Protein AF-A0A2I0JUT5-F1 (afdb_monomer)

Foldseek 3Di:
DDDDDDDDDDDDDDDDPPPPDDPVRVVVVVDVVVDPPVPPPQQAAAEQDDVVVCVVPVVVRDDQEADAADPCPPPPNHVVVLVVLVVLLCVLQVNDDDPPDDDDDPPDPPPNPRDDPVNQLVVLLVCVVVVCSHYPDHPPVADSSRRSVRNSSNVSSVVSVVVVVVVVVVVVVVVVCCVPCVDPDD

InterPro domains:
  IPR004158 Protein of unknown function DUF247, plant [PF03140] (46-173)
  IPR004158 Protein of unknown function DUF247, plant [PTHR31170] (40-170)

Solvent-accessible surface area (backbone atoms only — not comparable to full-atom values): 11933 Å² total; per-residue (Å²): 140,84,88,85,90,83,88,86,89,86,89,82,89,77,85,74,84,76,85,70,76,52,70,70,58,53,54,50,49,54,48,62,75,71,44,82,60,83,66,77,84,59,74,51,79,42,69,78,80,56,65,79,60,35,74,76,44,52,83,77,74,55,72,84,60,58,64,77,58,78,92,51,68,84,45,75,86,31,48,71,38,54,58,50,27,49,53,33,33,40,51,70,51,65,52,83,71,86,81,81,81,78,84,85,78,96,64,80,78,69,81,73,75,77,56,52,69,67,57,50,52,54,54,38,59,76,39,41,68,65,57,50,47,25,35,73,59,88,63,83,90,53,52,68,70,59,48,40,51,49,50,52,34,44,52,35,26,53,53,44,50,54,53,51,52,53,53,50,53,53,52,53,52,51,51,49,50,55,72,76,53,69,77,94,75,131

Secondary structure (DSSP, 8-state):
----------S-----------HHHHHHHHHHHH---SSTT----B-PPPHHHHTT-GGGTS-SS---SGGGTT-GGGHHHHHHHHHHHHHHTTPPPP--S---------------HHHHHHHHHHHHHHHHTTBSS--TTS-HHHHHHHHHHHHHHHHHHHHHHHHHHHHHHHHHHHHH------

Nearest PDB structures (foldseek):
  6kl9-assembly1_A  TM=2.253E-01  e=1.296E+00  Lachnospiraceae bacterium
  6nm9-assembly1_B  TM=1.984E-01  e=7.512E+00  Lachnospiraceae bacterium ND2006

Structure (mmCIF, N/CA/C/O backbone):
data_AF-A0A2I0JUT5-F1
#
_entry.id   AF-A0A2I0JUT5-F1
#
loop_
_atom_site.group_PDB
_atom_site.id
_atom_site.type_symbol
_atom_site.label_atom_id
_atom_site.label_alt_id
_atom_site.label_comp_id
_atom_site.label_asym_id
_atom_site.label_entity_id
_atom_site.label_seq_id
_atom_site.pdbx_PDB_ins_code
_atom_site.Cartn_x
_atom_site.Cartn_y
_atom_site.Cartn_z
_atom_site.occupancy
_atom_site.B_iso_or_equiv
_atom_site.auth_seq_id
_atom_site.auth_comp_id
_atom_site.auth_asym_id
_atom_site.auth_atom_id
_atom_site.pdbx_PDB_model_num
ATOM 1 N N . MET A 1 1 ? -85.222 7.705 48.082 1.00 34.59 1 MET A N 1
ATOM 2 C CA . MET A 1 1 ? -83.971 7.057 48.537 1.00 34.59 1 MET A CA 1
ATOM 3 C C . MET A 1 1 ? -83.021 6.957 47.345 1.00 34.59 1 MET A C 1
ATOM 5 O O . MET A 1 1 ? -83.452 6.501 46.300 1.00 34.59 1 MET A O 1
ATOM 9 N N . ASN A 1 2 ? -81.784 7.438 47.486 1.00 40.78 2 ASN A N 1
ATOM 10 C CA . ASN A 1 2 ? -80.636 7.252 46.572 1.00 40.78 2 ASN A CA 1
ATOM 11 C C . ASN A 1 2 ? -79.682 6.244 47.265 1.00 40.78 2 ASN A C 1
ATOM 13 O O . ASN A 1 2 ? -79.719 6.248 48.503 1.00 40.78 2 ASN A O 1
ATOM 17 N N . PRO A 1 3 ? -78.843 5.412 46.594 1.00 50.25 3 PRO A N 1
ATOM 18 C CA . PRO A 1 3 ? -77.515 5.888 46.145 1.00 50.25 3 PRO A CA 1
ATOM 19 C C . PRO A 1 3 ? -76.839 5.198 44.911 1.00 50.25 3 PRO A C 1
ATOM 21 O O . PRO A 1 3 ? -76.833 3.981 44.792 1.00 50.25 3 PRO A O 1
ATOM 24 N N . ARG A 1 4 ? -76.080 6.018 44.151 1.00 37.31 4 ARG A N 1
ATOM 25 C CA . ARG A 1 4 ? -74.666 5.852 43.670 1.00 37.31 4 ARG A CA 1
ATOM 26 C C . ARG A 1 4 ? -74.280 4.961 42.450 1.00 37.31 4 ARG A C 1
ATOM 28 O O . ARG A 1 4 ? -74.111 3.758 42.565 1.00 37.31 4 ARG A O 1
ATOM 35 N N . ASN A 1 5 ? -73.946 5.646 41.341 1.00 37.53 5 ASN A N 1
ATOM 36 C CA . ASN A 1 5 ? -72.659 5.706 40.589 1.00 37.53 5 ASN A CA 1
ATOM 37 C C . ASN A 1 5 ? -71.613 4.556 40.672 1.00 37.53 5 ASN A C 1
ATOM 39 O O . ASN A 1 5 ? -71.055 4.356 41.746 1.00 37.53 5 ASN A O 1
ATOM 43 N N . LEU A 1 6 ? -71.160 4.017 39.515 1.00 36.94 6 LEU A N 1
ATOM 44 C CA . LEU A 1 6 ? -69.804 4.212 38.917 1.00 36.94 6 LEU A CA 1
ATOM 45 C C . LEU A 1 6 ? -69.519 3.303 37.683 1.00 36.94 6 LEU A C 1
ATOM 47 O O . LEU A 1 6 ? -69.625 2.087 37.745 1.00 36.94 6 LEU A O 1
ATOM 51 N N . ARG A 1 7 ? -69.119 3.973 36.589 1.00 37.50 7 ARG A N 1
ATOM 52 C CA . ARG A 1 7 ? -68.354 3.602 35.368 1.00 37.50 7 ARG A CA 1
ATOM 53 C C . ARG A 1 7 ? -67.817 2.166 35.199 1.00 37.50 7 ARG A C 1
ATOM 55 O O . ARG A 1 7 ? -67.066 1.703 36.046 1.00 37.50 7 ARG A O 1
ATOM 62 N N . THR A 1 8 ? -67.915 1.621 33.977 1.00 36.09 8 THR A N 1
ATOM 63 C CA . THR A 1 8 ? -66.756 1.055 33.241 1.00 36.09 8 THR A CA 1
ATOM 64 C C . THR A 1 8 ? -66.985 1.145 31.722 1.00 36.09 8 THR A C 1
ATOM 66 O O . THR A 1 8 ? -68.069 0.860 31.227 1.00 36.09 8 THR A O 1
ATOM 69 N N . VAL A 1 9 ? -65.953 1.614 31.023 1.00 43.16 9 VAL A N 1
ATOM 70 C CA . VAL A 1 9 ? -65.804 1.801 29.570 1.00 43.16 9 VAL A CA 1
ATOM 71 C C . VAL A 1 9 ? -65.328 0.480 28.945 1.00 43.16 9 VAL A C 1
ATOM 73 O O . VAL A 1 9 ? -64.499 -0.161 29.584 1.00 43.16 9 VAL A O 1
ATOM 76 N N . ASN A 1 10 ? -65.794 0.088 27.744 1.00 31.17 10 ASN A N 1
ATOM 77 C CA . ASN A 1 10 ? -64.967 -0.446 26.630 1.00 31.17 10 ASN A CA 1
ATOM 78 C C . ASN A 1 10 ? -65.759 -1.166 25.521 1.00 31.17 10 ASN A C 1
ATOM 80 O O . ASN A 1 10 ? -66.830 -1.711 25.767 1.00 31.17 10 ASN A O 1
ATOM 84 N N . SER A 1 11 ? -65.105 -1.226 24.349 1.00 41.41 11 SER A N 1
ATOM 85 C CA . SER A 1 11 ? -65.472 -1.762 23.019 1.00 41.41 11 SER A CA 1
ATOM 86 C C . SER A 1 11 ? -66.298 -0.772 22.182 1.00 41.41 11 SER A C 1
ATOM 88 O O . SER A 1 11 ? -67.429 -0.470 22.523 1.00 41.41 11 SER A O 1
ATOM 90 N N . ASP A 1 12 ? -65.795 -0.109 21.139 1.00 42.22 12 ASP A N 1
ATOM 91 C CA . ASP A 1 12 ? -64.683 -0.424 20.244 1.00 42.22 12 ASP A CA 1
ATOM 92 C C . ASP A 1 12 ? -64.077 0.862 19.663 1.00 42.22 12 ASP A C 1
ATOM 94 O O . ASP A 1 12 ? -64.728 1.586 18.911 1.00 42.22 12 ASP A O 1
ATOM 98 N N . MET A 1 13 ? -62.807 1.129 19.974 1.00 39.12 13 MET A N 1
ATOM 99 C CA . MET A 1 13 ? -61.993 2.108 19.253 1.00 39.12 13 MET A CA 1
ATOM 100 C C . MET A 1 13 ? -61.027 1.320 18.365 1.00 39.12 13 MET A C 1
ATOM 102 O O . MET A 1 13 ? -59.925 0.958 18.766 1.00 39.12 13 MET A O 1
ATOM 106 N N . LYS A 1 14 ? -61.502 0.965 17.169 1.00 52.19 14 LYS A N 1
ATOM 107 C CA . LYS A 1 14 ? -60.631 0.674 16.025 1.00 52.19 14 LYS A CA 1
ATOM 108 C C . LYS A 1 14 ? -60.086 1.998 15.492 1.00 52.19 14 LYS A C 1
ATOM 110 O O . LYS A 1 14 ? -60.762 3.012 15.636 1.00 52.19 14 LYS A O 1
ATOM 115 N N . LEU A 1 15 ? -58.968 1.901 14.766 1.00 44.75 15 LEU A N 1
ATOM 116 C CA . LEU A 1 15 ? -58.265 2.945 14.004 1.00 44.75 15 LEU A CA 1
ATOM 117 C C . LEU A 1 15 ? -57.266 3.747 14.870 1.00 44.75 15 LEU A C 1
ATOM 119 O O . LEU A 1 15 ? -57.659 4.347 15.857 1.00 44.75 15 LEU A O 1
ATOM 123 N N . GLN A 1 16 ? -55.965 3.805 14.576 1.00 39.25 16 GLN A N 1
ATOM 124 C CA . GLN A 1 16 ? -55.231 3.549 13.331 1.00 39.25 16 GLN A CA 1
ATOM 125 C C . GLN A 1 16 ? -53.840 3.015 13.690 1.00 39.25 16 GLN A C 1
ATOM 127 O O . GLN A 1 16 ? -53.147 3.613 14.508 1.00 39.25 16 GLN A O 1
ATOM 132 N N . ASP A 1 17 ? -53.453 1.891 13.090 1.00 45.94 17 ASP A N 1
ATOM 133 C CA . ASP A 1 17 ? -52.040 1.571 12.909 1.00 45.94 17 ASP A CA 1
ATOM 134 C C . ASP A 1 17 ? -51.556 2.600 11.881 1.00 45.94 17 ASP A C 1
ATOM 136 O O . ASP A 1 17 ? -52.034 2.601 10.743 1.00 45.94 17 ASP A O 1
ATOM 140 N N . GLU A 1 18 ? -50.785 3.594 12.328 1.00 53.81 18 GLU A N 1
ATOM 141 C CA . GLU A 1 18 ? -50.186 4.578 11.431 1.00 53.81 18 GLU A CA 1
ATOM 142 C C . GLU A 1 18 ? -49.381 3.810 10.388 1.00 53.81 18 GLU A C 1
ATOM 144 O O . GLU A 1 18 ? -48.448 3.082 10.731 1.00 53.81 18 GLU A O 1
ATOM 149 N N . ASP A 1 19 ? -49.782 3.973 9.130 1.00 65.44 19 ASP A N 1
ATOM 150 C CA . ASP A 1 19 ? -49.173 3.399 7.937 1.00 65.44 19 ASP A CA 1
ATOM 151 C C . ASP A 1 19 ? -47.755 3.970 7.792 1.00 65.44 19 ASP A C 1
ATOM 153 O O . ASP A 1 19 ? -47.498 4.939 7.074 1.00 65.44 19 ASP A O 1
ATOM 157 N N . LYS A 1 20 ? -46.833 3.454 8.609 1.00 74.50 20 LYS A N 1
ATOM 158 C CA . LYS A 1 20 ? -45.438 3.864 8.594 1.00 74.50 20 LYS A CA 1
ATOM 159 C C . LYS A 1 20 ? -44.832 3.315 7.326 1.00 74.50 20 LYS A C 1
ATOM 161 O O . LYS A 1 20 ? -44.628 2.109 7.187 1.00 74.50 20 LYS A O 1
ATOM 166 N N . THR A 1 21 ? -44.535 4.239 6.422 1.00 79.44 21 THR A N 1
ATOM 167 C CA . THR A 1 21 ? -43.772 3.978 5.214 1.00 79.44 21 THR A CA 1
ATOM 168 C C . THR A 1 21 ? -42.561 3.114 5.569 1.00 79.44 21 THR A C 1
ATOM 170 O O . THR A 1 21 ? -41.785 3.503 6.444 1.00 79.44 21 THR A O 1
AT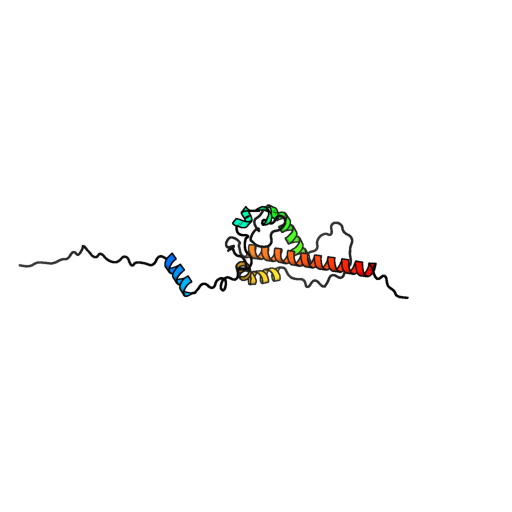OM 173 N N . PRO A 1 22 ? -42.402 1.939 4.940 1.00 83.06 22 PRO A N 1
ATOM 174 C CA . PRO A 1 22 ? -41.303 1.042 5.252 1.00 83.06 22 PRO A CA 1
ATOM 175 C C . PRO A 1 22 ? -39.954 1.725 5.037 1.00 83.06 22 PRO A C 1
ATOM 177 O O . PRO A 1 22 ? -39.798 2.489 4.084 1.00 83.06 22 PRO A O 1
ATOM 180 N N . ASP A 1 23 ? -38.964 1.379 5.857 1.00 77.62 23 ASP A N 1
ATOM 181 C CA . ASP A 1 23 ? -37.633 1.997 5.813 1.00 77.62 23 ASP A CA 1
ATOM 182 C C . ASP A 1 23 ? -37.010 1.964 4.408 1.00 77.62 23 ASP A C 1
ATOM 184 O O . ASP A 1 23 ? -36.415 2.943 3.972 1.00 77.62 23 ASP A O 1
ATOM 188 N N . TRP A 1 24 ? -37.231 0.888 3.642 1.00 82.56 24 TRP A N 1
ATOM 189 C CA . TRP A 1 24 ? -36.736 0.775 2.263 1.00 82.56 24 TRP A CA 1
ATOM 190 C C . TRP A 1 24 ? -37.356 1.807 1.307 1.00 82.56 24 TRP A C 1
ATOM 192 O O . TRP A 1 24 ? -36.702 2.253 0.369 1.00 82.56 24 TRP A O 1
ATOM 202 N N . ALA A 1 25 ? -38.614 2.191 1.529 1.00 86.25 25 ALA A N 1
ATOM 203 C CA . ALA A 1 25 ? -39.308 3.179 0.712 1.00 86.25 25 ALA A CA 1
ATOM 204 C C . ALA A 1 25 ? -38.902 4.609 1.098 1.00 86.25 25 ALA A C 1
ATOM 206 O O . ALA A 1 25 ? -38.826 5.473 0.227 1.00 86.25 25 ALA A O 1
ATOM 207 N N . ILE A 1 26 ? -38.575 4.845 2.374 1.00 81.56 26 ILE A N 1
ATOM 208 C CA . ILE A 1 26 ? -37.950 6.096 2.826 1.00 81.56 26 ILE A CA 1
ATOM 209 C C . ILE A 1 26 ? -36.582 6.254 2.150 1.00 81.56 26 ILE A C 1
ATOM 211 O O . ILE A 1 26 ? -36.313 7.296 1.560 1.00 81.56 26 ILE A O 1
ATOM 215 N N . ASP A 1 27 ? -35.771 5.194 2.143 1.00 72.25 27 ASP A N 1
ATOM 216 C CA . ASP A 1 27 ? -34.422 5.198 1.565 1.00 72.25 27 ASP A CA 1
ATOM 217 C C . ASP A 1 27 ? -34.437 5.502 0.056 1.00 72.25 27 ASP A C 1
ATOM 219 O O . ASP A 1 27 ? -33.675 6.341 -0.432 1.00 72.25 27 ASP A O 1
ATOM 223 N N . ILE A 1 28 ? -35.362 4.881 -0.688 1.00 76.38 28 ILE A N 1
ATOM 224 C CA . ILE A 1 28 ? -35.541 5.136 -2.125 1.00 76.38 28 ILE A CA 1
ATOM 225 C C . ILE A 1 28 ? -36.039 6.560 -2.380 1.00 76.38 28 ILE A C 1
ATOM 227 O O . ILE A 1 28 ? -35.540 7.214 -3.293 1.00 76.38 28 ILE A O 1
ATOM 231 N N . ASN A 1 29 ? -36.987 7.064 -1.588 1.00 80.88 29 ASN A N 1
ATOM 232 C CA . ASN A 1 29 ? -37.476 8.434 -1.751 1.00 80.88 29 ASN A CA 1
ATOM 233 C C . ASN A 1 29 ? -36.370 9.463 -1.494 1.00 80.88 29 ASN A C 1
ATOM 235 O O . ASN A 1 29 ? -36.234 10.398 -2.280 1.00 80.88 29 ASN A O 1
ATOM 239 N N . CYS A 1 30 ? -35.521 9.247 -0.485 1.00 68.50 30 CYS A N 1
ATOM 240 C CA . CYS A 1 30 ? -34.332 10.072 -0.269 1.00 68.50 30 CYS A CA 1
ATOM 241 C C . CYS A 1 30 ? -33.401 10.061 -1.497 1.00 68.50 30 CYS A C 1
ATOM 243 O O . CYS A 1 30 ? -32.954 11.116 -1.938 1.00 68.50 30 CYS A O 1
ATOM 245 N N . HIS A 1 31 ? -33.180 8.899 -2.123 1.00 66.44 31 HIS A N 1
ATOM 246 C CA . HIS A 1 31 ? -32.352 8.797 -3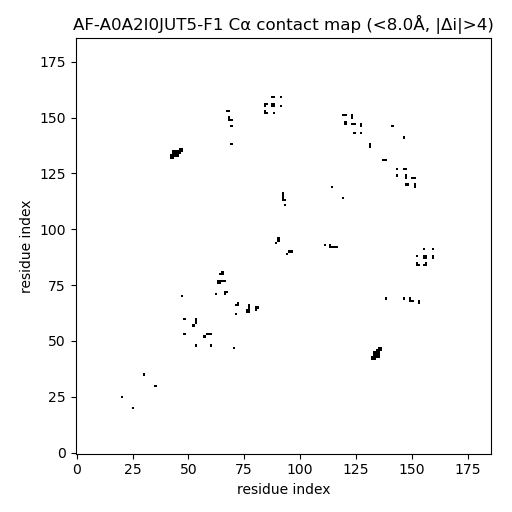.335 1.00 66.44 31 HIS A CA 1
ATOM 247 C C . HIS A 1 31 ? -32.987 9.470 -4.568 1.00 66.44 31 HIS A C 1
ATOM 249 O O . HIS A 1 31 ? -32.271 9.943 -5.453 1.00 66.44 31 HIS A O 1
ATOM 255 N N . LEU A 1 32 ? -34.321 9.512 -4.650 1.00 68.00 32 LEU A N 1
ATOM 256 C CA . LEU A 1 32 ? -35.052 10.178 -5.732 1.00 68.00 32 LEU A CA 1
ATOM 257 C C . LEU A 1 32 ? -35.019 11.708 -5.597 1.00 68.00 32 LEU A C 1
ATOM 259 O O . LEU A 1 32 ? -34.916 12.391 -6.616 1.00 68.00 32 LEU A O 1
ATOM 263 N N . GLU A 1 33 ? -35.073 12.239 -4.371 1.00 67.44 33 GLU A N 1
ATOM 264 C CA . GLU A 1 33 ? -34.977 13.683 -4.100 1.00 67.44 33 GLU A CA 1
ATOM 265 C C . GLU A 1 33 ? -33.553 14.226 -4.289 1.00 67.44 33 GLU A C 1
ATOM 267 O O . GLU A 1 33 ? -33.376 15.328 -4.810 1.00 67.44 33 GLU A O 1
ATOM 272 N N . GLU A 1 34 ? -32.532 13.443 -3.932 1.00 60.72 34 GLU A N 1
ATOM 273 C CA . GLU A 1 34 ? -31.120 13.809 -4.121 1.00 60.72 34 GLU A CA 1
ATOM 274 C C . GLU A 1 34 ? -30.660 13.691 -5.588 1.00 60.72 34 GLU A C 1
ATOM 276 O O . GLU A 1 34 ? -29.647 14.276 -5.983 1.00 60.72 34 GLU A O 1
ATOM 281 N N . GLY A 1 35 ? -31.440 12.987 -6.416 1.00 46.50 35 GLY A N 1
ATOM 282 C CA . GLY A 1 35 ? -31.138 12.702 -7.811 1.00 46.50 35 GLY A CA 1
ATOM 283 C C . GLY A 1 35 ? -30.013 11.675 -7.969 1.00 46.50 35 GLY A C 1
AT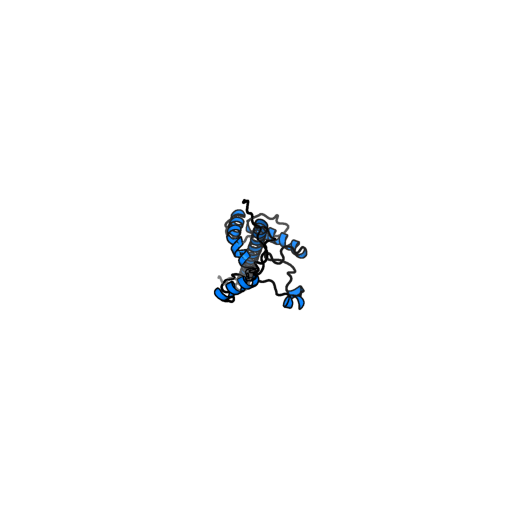OM 284 O O . GLY A 1 35 ? -29.053 11.615 -7.201 1.00 46.50 35 GLY A O 1
ATOM 285 N N . HIS A 1 36 ? -30.083 10.865 -9.030 1.00 48.34 36 HIS A N 1
ATOM 286 C CA . HIS A 1 36 ? -28.946 10.038 -9.422 1.00 48.34 36 HIS A CA 1
ATOM 287 C C . HIS A 1 36 ? -27.814 10.940 -9.917 1.00 48.34 36 HIS A C 1
ATOM 289 O O . HIS A 1 36 ? -27.686 11.217 -11.110 1.00 48.34 36 HIS A O 1
ATOM 295 N N . THR A 1 37 ? -26.918 11.328 -9.014 1.00 45.28 37 THR A N 1
ATOM 296 C CA . THR A 1 37 ? -25.531 11.486 -9.424 1.00 45.28 37 THR A CA 1
ATOM 297 C C . THR A 1 37 ? -25.032 10.088 -9.762 1.00 45.28 37 THR A C 1
ATOM 299 O O . THR A 1 37 ? -24.598 9.327 -8.902 1.00 45.28 37 THR A O 1
ATOM 302 N N . PHE A 1 38 ? -25.181 9.685 -11.021 1.00 46.50 38 PHE A N 1
ATOM 303 C CA . PHE A 1 38 ? -24.431 8.547 -11.531 1.00 46.50 38 PHE A CA 1
ATOM 304 C C . PHE A 1 38 ? -22.952 8.931 -11.325 1.00 46.50 38 PHE A C 1
ATOM 306 O O . PHE A 1 38 ? -22.444 9.850 -11.961 1.00 46.50 38 PHE A O 1
ATOM 313 N N . ASP A 1 39 ? -22.339 8.360 -10.290 1.00 50.03 39 ASP A N 1
ATOM 314 C CA . ASP A 1 39 ? -20.946 8.518 -9.857 1.00 50.03 39 ASP A CA 1
ATOM 315 C C . ASP A 1 39 ? -20.447 9.866 -9.281 1.00 50.03 39 ASP A C 1
ATOM 317 O O . ASP A 1 39 ? -19.303 9.922 -8.833 1.00 50.03 39 ASP A O 1
ATOM 321 N N . ALA A 1 40 ? -21.239 10.942 -9.164 1.00 47.84 40 ALA A N 1
ATOM 322 C CA . ALA A 1 40 ? -20.676 12.236 -8.709 1.00 47.84 40 ALA A CA 1
ATOM 323 C C . ALA A 1 40 ? -20.439 12.375 -7.183 1.00 47.84 40 ALA A C 1
ATOM 325 O O . ALA A 1 40 ? -19.824 13.351 -6.754 1.00 47.84 40 ALA A O 1
ATOM 326 N N . GLY A 1 41 ? -20.883 11.415 -6.358 1.00 50.47 41 GLY A N 1
ATOM 327 C CA . GLY A 1 41 ? -20.703 11.437 -4.893 1.00 50.47 41 GLY A CA 1
ATOM 328 C C . GLY A 1 41 ? -19.785 10.350 -4.315 1.00 50.47 41 GLY A C 1
ATOM 329 O O . GLY A 1 41 ? -19.471 10.368 -3.126 1.00 50.47 41 GLY A 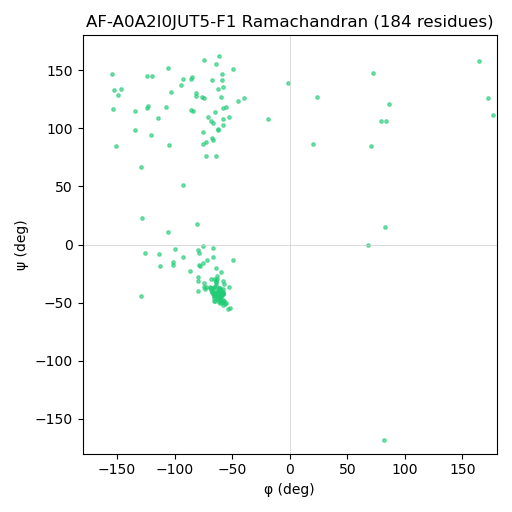O 1
ATOM 330 N N . LYS A 1 42 ? -19.349 9.384 -5.130 1.00 56.91 42 LYS A N 1
ATOM 331 C CA . LYS A 1 42 ? -18.578 8.212 -4.693 1.00 56.91 42 LYS A CA 1
ATOM 332 C C . LYS A 1 42 ? -17.164 8.279 -5.300 1.00 56.91 42 LYS A C 1
ATOM 334 O O . LYS A 1 42 ? -16.978 8.025 -6.477 1.00 56.91 42 LYS A O 1
ATOM 339 N N . SER A 1 43 ? -16.143 8.543 -4.475 1.00 67.31 43 SER A N 1
ATOM 340 C CA . SER A 1 43 ? -14.731 8.781 -4.867 1.00 67.31 43 SER A CA 1
ATOM 341 C C . SER A 1 43 ? -13.866 7.539 -5.164 1.00 67.31 43 SER A C 1
ATOM 343 O O . SER A 1 43 ? -12.636 7.601 -5.095 1.00 67.31 43 SER A O 1
ATOM 345 N N . TRP A 1 44 ? -14.482 6.391 -5.407 1.00 81.62 44 TRP A N 1
ATOM 346 C CA . TRP A 1 44 ? -13.818 5.092 -5.447 1.00 81.62 44 TRP A CA 1
ATOM 347 C C . TRP A 1 44 ? -13.176 4.976 -6.839 1.00 81.62 44 TRP A C 1
ATOM 349 O O . TRP A 1 44 ? -13.819 5.279 -7.835 1.00 81.62 44 TRP A O 1
ATOM 359 N N . THR A 1 45 ? -11.898 4.618 -6.928 1.00 89.31 45 THR A N 1
ATOM 360 C CA . THR A 1 45 ? -11.130 4.544 -8.190 1.00 89.31 45 THR A CA 1
ATOM 361 C C . THR A 1 45 ? -10.460 3.187 -8.406 1.00 89.31 45 THR A C 1
ATOM 363 O O . THR A 1 45 ? -9.922 2.927 -9.480 1.00 89.31 45 THR A O 1
ATOM 366 N N . ILE A 1 46 ? -10.504 2.304 -7.407 1.00 92.06 46 ILE A N 1
ATOM 367 C CA . ILE A 1 46 ? -9.887 0.980 -7.421 1.00 92.06 46 ILE A CA 1
ATOM 368 C C . ILE A 1 46 ? -10.981 -0.048 -7.146 1.00 92.06 46 ILE A C 1
ATOM 370 O O . ILE A 1 46 ? -11.604 -0.018 -6.088 1.00 92.06 46 ILE A O 1
ATOM 374 N N . TYR A 1 47 ? -11.215 -0.964 -8.082 1.00 90.88 47 TYR A N 1
ATOM 375 C CA . TYR A 1 47 ? -12.330 -1.908 -8.018 1.00 90.88 47 TYR A CA 1
ATOM 376 C C . TYR A 1 47 ? -11.845 -3.348 -7.992 1.00 90.88 47 TYR A C 1
ATOM 378 O O . TYR A 1 47 ? -10.874 -3.689 -8.672 1.00 90.88 47 TYR A O 1
ATOM 386 N N . ARG A 1 48 ? -12.561 -4.206 -7.259 1.00 89.56 48 ARG A N 1
ATOM 387 C CA . ARG A 1 48 ? -12.422 -5.649 -7.450 1.00 89.56 48 ARG A CA 1
ATOM 388 C C . ARG A 1 48 ? -12.980 -6.018 -8.819 1.00 89.56 48 ARG A C 1
ATOM 390 O O . ARG A 1 48 ? -13.992 -5.477 -9.264 1.00 89.56 48 ARG A O 1
ATOM 397 N N . VAL A 1 49 ? -12.312 -6.955 -9.482 1.00 88.81 49 VAL A N 1
ATOM 398 C CA . VAL A 1 49 ? -12.787 -7.503 -10.750 1.00 88.81 49 VAL A CA 1
ATOM 399 C C . VAL A 1 49 ? -14.163 -8.146 -10.533 1.00 88.81 49 VAL A C 1
ATOM 401 O O . VAL A 1 49 ? -14.295 -8.990 -9.646 1.00 88.81 49 VAL A O 1
ATOM 404 N N . PRO A 1 50 ? -15.192 -7.773 -11.317 1.00 88.25 50 PRO A N 1
ATOM 405 C CA . PRO A 1 50 ? -16.516 -8.366 -11.180 1.00 88.25 50 PRO A CA 1
ATOM 406 C C . PRO A 1 50 ? -16.502 -9.888 -11.389 1.00 88.25 50 PRO A C 1
ATOM 408 O O . PRO A 1 50 ? -15.825 -10.406 -12.283 1.00 88.25 50 PRO A O 1
ATOM 411 N N . ASN A 1 51 ? -17.297 -10.607 -10.592 1.00 85.31 51 ASN A N 1
ATOM 412 C CA . ASN A 1 51 ? -17.287 -12.075 -10.544 1.00 85.31 51 ASN A CA 1
ATOM 413 C C . ASN A 1 51 ? -17.572 -12.743 -11.895 1.00 85.31 51 ASN A C 1
ATOM 415 O O . ASN A 1 51 ? -17.037 -13.809 -12.175 1.00 85.31 51 ASN A O 1
ATOM 419 N N . ASN A 1 52 ? -18.381 -12.124 -12.755 1.00 86.62 52 ASN A N 1
ATOM 420 C CA . ASN A 1 52 ? -18.660 -12.644 -14.094 1.00 86.62 52 ASN A CA 1
ATOM 421 C C . ASN A 1 52 ? -17.408 -12.677 -14.989 1.00 86.62 52 ASN A C 1
ATOM 423 O O . ASN A 1 52 ? -17.307 -13.557 -15.835 1.00 86.62 52 ASN A O 1
ATOM 427 N N . PHE A 1 53 ? -16.450 -11.760 -14.811 1.00 84.50 53 PHE A N 1
ATOM 428 C CA . PHE A 1 53 ? -15.160 -11.818 -15.510 1.00 84.50 53 PHE A CA 1
ATOM 429 C C . PHE A 1 53 ? -14.207 -12.807 -14.844 1.00 84.50 53 PHE A C 1
ATOM 431 O O . PHE A 1 53 ? -13.523 -13.564 -15.535 1.00 84.50 53 PHE A O 1
ATOM 438 N N . HIS A 1 54 ? -14.202 -12.831 -13.511 1.00 84.88 54 HIS A N 1
ATOM 439 C CA . HIS A 1 54 ? -13.381 -13.752 -12.726 1.00 84.88 54 HIS A CA 1
ATOM 440 C C . HIS A 1 54 ? -13.715 -15.218 -13.044 1.00 84.88 54 HIS A C 1
ATOM 442 O O . HIS A 1 54 ? -12.822 -15.984 -13.379 1.00 84.88 54 HIS A O 1
ATOM 448 N N . GLN A 1 55 ? -14.997 -15.583 -13.123 1.00 84.50 55 GLN A N 1
ATOM 449 C CA . GLN A 1 55 ? -15.443 -16.946 -13.454 1.00 84.50 55 GLN A CA 1
ATOM 450 C C . GLN A 1 55 ? -15.037 -17.422 -14.855 1.00 84.50 55 GLN A C 1
ATOM 452 O O . GLN A 1 55 ? -14.890 -18.621 -15.081 1.00 84.50 55 GLN A O 1
ATOM 457 N N . VAL A 1 56 ? -14.850 -16.506 -15.811 1.00 87.00 56 VAL A N 1
ATOM 458 C CA . VAL A 1 56 ? -14.415 -16.868 -17.169 1.00 87.00 56 VAL A CA 1
ATOM 459 C C . VAL A 1 56 ? -12.938 -17.263 -17.171 1.00 87.00 56 VAL A C 1
ATOM 461 O O . VAL A 1 56 ? -12.550 -18.186 -17.891 1.00 87.00 56 VAL A O 1
ATOM 464 N N . ARG A 1 57 ? -12.104 -16.572 -16.380 1.00 84.06 57 ARG A N 1
ATOM 465 C CA . ARG A 1 57 ? -10.671 -16.864 -16.218 1.00 84.06 57 ARG A CA 1
ATOM 466 C C . ARG A 1 57 ? -10.171 -16.457 -14.834 1.00 84.06 57 ARG A C 1
ATOM 468 O O . ARG A 1 57 ? -9.552 -15.408 -14.683 1.00 84.06 57 ARG A O 1
ATOM 475 N N . GLU A 1 58 ? -10.354 -17.349 -13.871 1.00 77.19 58 GLU A N 1
ATOM 476 C CA . GLU A 1 58 ? -10.035 -17.118 -12.455 1.00 77.19 58 GLU A CA 1
ATOM 477 C C . GLU A 1 58 ? -8.576 -16.659 -12.271 1.00 77.19 58 GLU A C 1
ATOM 479 O O . GLU A 1 58 ? -8.277 -15.537 -11.865 1.00 77.19 58 GLU A O 1
ATOM 484 N N . SER A 1 59 ? -7.648 -17.472 -12.782 1.00 81.31 59 SER A N 1
ATOM 485 C CA . SER A 1 59 ? -6.201 -17.260 -12.648 1.00 81.31 59 SER A CA 1
ATOM 486 C C . SER A 1 59 ? -5.621 -16.036 -13.377 1.00 81.31 59 SER A C 1
ATOM 488 O O . SER A 1 59 ? -4.403 -15.834 -13.328 1.00 81.31 59 SER A O 1
ATOM 490 N N . ALA A 1 60 ? -6.434 -15.277 -14.121 1.00 84.94 60 ALA A N 1
ATOM 491 C CA . ALA A 1 60 ? -5.991 -14.063 -14.807 1.00 84.94 60 ALA A CA 1
ATOM 492 C C . ALA A 1 60 ? -6.057 -12.823 -13.908 1.00 84.94 60 ALA A C 1
ATOM 494 O O . ALA A 1 60 ? -5.352 -11.850 -14.173 1.00 84.94 60 ALA A O 1
ATOM 495 N N . PHE A 1 61 ? -6.897 -12.860 -12.873 1.00 86.62 61 PHE A N 1
ATOM 496 C CA . PHE A 1 61 ? -7.183 -11.705 -12.025 1.00 86.62 61 PHE A CA 1
ATOM 497 C C . PHE A 1 61 ? -6.657 -11.864 -10.600 1.00 86.62 61 PHE A C 1
ATOM 499 O O . PHE A 1 61 ? -6.468 -10.857 -9.921 1.00 86.62 61 PHE A O 1
ATOM 506 N N . ASP A 1 62 ? -6.359 -13.093 -10.179 1.00 87.25 62 ASP A N 1
ATOM 507 C CA . ASP A 1 62 ? -5.726 -13.336 -8.890 1.00 87.25 62 ASP A CA 1
ATOM 508 C C . ASP A 1 62 ? -4.207 -13.106 -8.975 1.00 87.25 62 ASP A C 1
ATOM 510 O O . ASP A 1 62 ? -3.532 -13.651 -9.865 1.00 87.25 62 ASP A O 1
ATOM 514 N N . PRO A 1 63 ? -3.635 -12.289 -8.073 1.00 89.75 63 PRO A N 1
ATOM 515 C CA . PRO A 1 63 ? -2.199 -12.078 -8.022 1.00 89.75 63 PRO A CA 1
ATOM 516 C C . PRO A 1 63 ? -1.478 -13.392 -7.713 1.00 89.75 63 PRO A C 1
ATOM 518 O O . PRO A 1 63 ? -1.830 -14.116 -6.795 1.00 89.75 63 PRO A O 1
ATOM 521 N N . LYS A 1 64 ? -0.414 -13.687 -8.468 1.00 89.19 64 LYS A N 1
ATOM 522 C CA . LYS A 1 64 ? 0.383 -14.922 -8.292 1.00 89.19 64 LYS A CA 1
ATOM 523 C C . LYS A 1 64 ? 1.687 -14.719 -7.534 1.00 89.19 64 LYS A C 1
ATOM 525 O O . LYS A 1 64 ? 2.333 -15.683 -7.144 1.00 89.19 64 LYS A O 1
ATOM 530 N N . ILE A 1 65 ? 2.128 -13.469 -7.441 1.00 89.44 65 ILE A N 1
ATOM 531 C CA . ILE A 1 65 ? 3.471 -13.118 -6.972 1.00 89.44 65 ILE A CA 1
ATOM 532 C C . ILE A 1 65 ? 3.387 -12.065 -5.878 1.00 89.44 65 ILE A C 1
ATOM 534 O O . ILE A 1 65 ? 4.093 -12.162 -4.883 1.00 89.44 65 ILE A O 1
ATOM 538 N N . ILE A 1 66 ? 2.553 -11.043 -6.068 1.00 92.25 66 ILE A N 1
ATOM 539 C CA . ILE A 1 66 ? 2.497 -9.893 -5.177 1.00 92.25 66 ILE A CA 1
ATOM 540 C C . ILE A 1 66 ? 1.080 -9.340 -5.075 1.00 92.25 66 ILE A C 1
ATOM 542 O O . ILE A 1 66 ? 0.432 -9.121 -6.096 1.00 92.25 66 ILE A O 1
ATOM 546 N N . SER A 1 67 ? 0.638 -9.058 -3.849 1.00 93.88 67 SER A N 1
ATOM 547 C CA . SER A 1 67 ? -0.511 -8.187 -3.595 1.00 93.88 67 SER A CA 1
ATOM 548 C C . SER A 1 67 ? -0.034 -6.753 -3.388 1.00 93.88 67 SER A C 1
ATOM 550 O O . SER A 1 67 ? 0.992 -6.522 -2.747 1.00 93.88 67 SER A O 1
ATOM 552 N N . VAL A 1 68 ? -0.798 -5.791 -3.897 1.00 94.31 68 VAL A N 1
ATOM 553 C CA . VAL A 1 68 ? -0.654 -4.373 -3.561 1.00 94.31 68 VAL A CA 1
ATOM 554 C C . VAL A 1 68 ? -2.001 -3.892 -3.048 1.00 94.31 68 VAL A C 1
ATOM 556 O O . VAL A 1 68 ? -3.000 -3.912 -3.767 1.00 94.31 68 VAL A O 1
ATOM 559 N N . GLY A 1 69 ? -2.020 -3.467 -1.794 1.00 94.62 69 GLY A N 1
ATOM 560 C CA . GLY A 1 69 ? -3.205 -3.016 -1.099 1.00 94.62 69 GLY A CA 1
ATOM 561 C C . GLY A 1 69 ? -4.068 -4.148 -0.518 1.00 94.62 69 GLY A C 1
ATOM 562 O O . GLY A 1 69 ? -3.657 -5.309 -0.428 1.00 94.62 69 GLY A O 1
ATOM 563 N N . PRO A 1 70 ? -5.292 -3.798 -0.088 1.00 94.62 70 PRO A N 1
ATOM 564 C CA . PRO A 1 70 ? -6.129 -4.606 0.796 1.00 94.62 70 PRO A CA 1
ATOM 565 C C . PRO A 1 70 ? -6.861 -5.778 0.129 1.00 94.62 70 PRO A C 1
ATOM 567 O O . PRO A 1 70 ? -7.306 -6.676 0.839 1.00 94.62 70 PRO A O 1
ATOM 570 N N . PHE A 1 71 ? -7.026 -5.801 -1.199 1.00 92.38 71 PHE A N 1
ATOM 571 C CA . PHE A 1 71 ? -7.893 -6.799 -1.847 1.00 92.38 71 PHE A CA 1
ATOM 572 C C . PHE A 1 71 ? -7.416 -8.247 -1.683 1.00 92.38 71 PHE A C 1
ATOM 574 O O . PHE A 1 71 ? -8.262 -9.141 -1.603 1.00 92.38 71 PHE A O 1
ATOM 581 N N . HIS A 1 72 ? -6.096 -8.456 -1.609 1.00 88.25 72 HIS A N 1
ATOM 582 C CA . HIS A 1 72 ? -5.456 -9.775 -1.528 1.00 88.25 72 HIS A CA 1
ATOM 583 C C . HIS A 1 72 ? -4.466 -9.881 -0.349 1.00 88.25 72 HIS A C 1
ATOM 585 O O . HIS A 1 72 ? -3.569 -10.717 -0.344 1.00 88.25 72 HIS A O 1
ATOM 591 N N . CYS A 1 73 ? -4.620 -9.050 0.690 1.00 82.88 73 CYS A N 1
ATOM 592 C CA . CYS A 1 73 ? -3.644 -8.954 1.787 1.00 82.88 73 CYS A CA 1
ATOM 593 C C . CYS A 1 73 ? -3.601 -10.162 2.744 1.00 82.88 73 CYS A C 1
ATOM 595 O O . CYS A 1 73 ? -2.676 -10.278 3.541 1.00 82.88 73 CYS A O 1
ATOM 597 N N . LYS A 1 74 ? -4.595 -11.057 2.690 1.00 79.25 74 LYS A N 1
ATOM 598 C CA . LYS A 1 74 ? -4.698 -12.245 3.563 1.00 79.25 74 LYS A CA 1
ATOM 599 C C . LYS A 1 74 ? -4.360 -13.549 2.843 1.00 79.25 74 LYS A C 1
ATOM 601 O O . LYS A 1 74 ? -4.623 -14.626 3.372 1.00 79.25 74 LYS A O 1
ATOM 606 N N . GLU A 1 75 ? -3.818 -13.466 1.633 1.00 84.75 75 GLU A N 1
ATOM 607 C CA . GLU A 1 75 ? -3.520 -14.645 0.833 1.00 84.75 75 GLU A CA 1
ATOM 608 C C . GLU A 1 75 ? -2.161 -15.240 1.220 1.00 84.75 75 GLU A C 1
ATOM 610 O O . GLU A 1 75 ? -1.111 -14.622 1.044 1.00 84.75 75 GLU A O 1
ATOM 615 N N . SER A 1 76 ? -2.174 -16.460 1.762 1.00 81.12 76 SER A N 1
ATOM 616 C CA . SER A 1 76 ? -0.963 -17.130 2.256 1.00 81.12 76 SER A CA 1
ATOM 617 C C . SER A 1 76 ? 0.066 -17.397 1.154 1.00 81.12 76 SER A C 1
ATOM 619 O O . SER A 1 76 ? 1.267 -17.374 1.418 1.00 81.12 76 SER A O 1
ATOM 621 N N . SER A 1 77 ? -0.389 -17.588 -0.088 1.00 84.19 77 SER A N 1
ATOM 622 C CA . SER A 1 77 ? 0.454 -17.766 -1.279 1.00 84.19 77 SER A CA 1
ATOM 623 C C . SER A 1 77 ? 1.383 -16.568 -1.542 1.00 84.19 77 SER A C 1
ATOM 625 O O . SER A 1 77 ? 2.436 -16.736 -2.154 1.00 84.19 77 SER A O 1
ATOM 627 N N . LEU A 1 78 ? 1.035 -15.374 -1.048 1.00 87.81 78 LEU A N 1
ATOM 628 C CA . LEU A 1 78 ? 1.739 -14.116 -1.319 1.00 87.81 78 LEU A CA 1
ATOM 629 C C . LEU A 1 78 ? 2.690 -13.695 -0.189 1.00 87.81 78 LEU A C 1
ATOM 631 O O . LEU A 1 78 ? 3.434 -12.723 -0.339 1.00 87.81 78 LEU A O 1
ATOM 635 N N . GLN A 1 79 ? 2.724 -14.439 0.922 1.00 85.19 79 GLN A N 1
ATOM 636 C CA . GLN A 1 79 ? 3.479 -14.073 2.125 1.00 85.19 79 GLN A CA 1
ATOM 637 C C . GLN A 1 79 ? 4.981 -13.891 1.867 1.00 85.19 79 GLN A C 1
ATOM 639 O O . GLN A 1 79 ? 5.592 -12.960 2.391 1.00 85.19 79 GLN A O 1
ATOM 644 N N . ALA A 1 80 ? 5.578 -14.732 1.018 1.00 86.75 80 ALA A N 1
ATOM 645 C CA . ALA A 1 80 ? 6.995 -14.619 0.667 1.00 86.75 80 ALA A CA 1
ATOM 646 C C . ALA A 1 80 ? 7.332 -13.237 0.078 1.00 86.75 80 ALA A C 1
ATOM 648 O O . ALA A 1 80 ? 8.418 -12.693 0.296 1.00 86.75 80 ALA A O 1
ATOM 649 N N . MET A 1 81 ? 6.390 -12.639 -0.654 1.00 91.38 81 MET A N 1
ATOM 650 C CA . MET A 1 81 ? 6.587 -11.322 -1.235 1.00 91.38 81 MET A CA 1
ATOM 651 C C . MET A 1 81 ? 6.370 -10.193 -0.227 1.00 91.38 81 MET A C 1
ATOM 653 O O . MET A 1 81 ? 7.036 -9.167 -0.334 1.00 91.38 81 MET A O 1
ATOM 657 N N . GLU A 1 82 ? 5.539 -10.384 0.799 1.00 91.88 82 GLU A N 1
ATOM 658 C CA . GLU A 1 82 ? 5.438 -9.437 1.919 1.00 91.88 82 GLU A CA 1
ATOM 659 C C . GLU A 1 82 ? 6.800 -9.239 2.606 1.00 91.88 82 GLU A C 1
ATOM 661 O O . GLU A 1 82 ? 7.235 -8.109 2.837 1.00 91.88 82 GLU A O 1
ATOM 666 N N . GLU A 1 83 ? 7.557 -10.319 2.820 1.00 90.62 83 GLU A N 1
ATOM 667 C CA . GLU A 1 83 ? 8.921 -10.242 3.364 1.00 90.62 83 GLU A CA 1
ATOM 668 C C . GLU A 1 83 ? 9.890 -9.502 2.427 1.00 90.62 83 GLU A C 1
ATOM 670 O O . GLU A 1 83 ? 10.779 -8.762 2.864 1.00 90.62 83 GLU A O 1
ATOM 675 N N . HIS A 1 84 ? 9.741 -9.680 1.113 1.00 91.00 84 HIS A N 1
ATOM 676 C CA . HIS A 1 84 ? 10.507 -8.916 0.128 1.00 91.00 84 HIS A CA 1
ATOM 677 C C . HIS A 1 84 ? 10.149 -7.426 0.153 1.00 91.00 84 HIS A C 1
ATOM 679 O O . HIS A 1 84 ? 11.059 -6.594 0.123 1.00 91.00 84 HIS A O 1
ATOM 685 N N . LYS A 1 85 ? 8.868 -7.065 0.276 1.00 94.69 85 LYS A N 1
ATOM 686 C CA . LYS A 1 85 ? 8.442 -5.665 0.406 1.00 94.69 85 LYS A CA 1
ATOM 687 C C . LYS A 1 85 ? 9.048 -5.002 1.644 1.00 94.69 85 LYS A C 1
ATOM 689 O O . LYS A 1 85 ? 9.584 -3.897 1.544 1.00 94.69 85 LYS A O 1
ATOM 694 N N . MET A 1 86 ? 9.100 -5.713 2.771 1.00 92.62 86 MET A N 1
ATOM 695 C CA . MET A 1 86 ? 9.770 -5.231 3.987 1.00 92.62 86 MET A CA 1
ATOM 696 C C . MET A 1 86 ? 11.265 -4.966 3.772 1.00 92.62 86 MET A C 1
ATOM 698 O O . MET A 1 86 ? 11.786 -3.940 4.214 1.00 92.62 86 MET A O 1
ATOM 702 N N . ARG A 1 87 ? 11.966 -5.831 3.028 1.00 91.06 87 ARG A N 1
ATOM 703 C CA . ARG A 1 87 ? 13.373 -5.584 2.663 1.00 91.06 87 ARG A CA 1
ATOM 704 C C . ARG A 1 87 ? 13.535 -4.314 1.823 1.00 91.06 87 ARG A C 1
ATOM 706 O O . ARG A 1 87 ? 14.484 -3.558 2.028 1.00 91.06 87 ARG A O 1
ATOM 713 N N . TYR A 1 88 ? 12.609 -4.041 0.908 1.00 90.31 88 TYR A N 1
ATOM 714 C CA . TYR A 1 88 ? 12.634 -2.820 0.098 1.00 90.31 88 TYR A CA 1
ATOM 715 C C . TYR A 1 88 ? 12.385 -1.568 0.945 1.00 90.31 88 TYR A C 1
ATOM 717 O O . TYR A 1 88 ? 13.101 -0.580 0.784 1.00 90.31 88 TYR A O 1
ATOM 725 N N . LEU A 1 89 ? 11.454 -1.629 1.900 1.00 91.56 89 LEU A N 1
ATOM 726 C CA . LEU A 1 89 ? 11.236 -0.560 2.875 1.00 91.56 89 LEU A CA 1
ATOM 727 C C . LEU A 1 89 ? 12.511 -0.270 3.683 1.00 91.56 89 LEU A C 1
ATOM 729 O O . LEU A 1 89 ? 12.981 0.866 3.707 1.00 91.56 89 LEU A O 1
ATOM 733 N N . VAL A 1 90 ? 13.127 -1.292 4.285 1.00 89.31 90 VAL A N 1
ATOM 734 C CA . VAL A 1 90 ? 14.375 -1.134 5.057 1.00 89.31 90 VAL A CA 1
ATOM 735 C C . VAL A 1 90 ? 15.488 -0.537 4.187 1.00 89.31 90 VAL A C 1
ATOM 737 O O . VAL A 1 90 ? 16.198 0.374 4.618 1.00 89.31 90 VAL A O 1
ATOM 740 N N . ARG A 1 91 ? 15.607 -0.979 2.929 1.00 85.56 91 ARG A N 1
ATOM 741 C CA . ARG A 1 91 ? 16.575 -0.438 1.962 1.00 85.56 91 ARG A CA 1
ATOM 742 C C . ARG A 1 91 ? 16.319 1.035 1.665 1.00 85.56 91 ARG A C 1
ATOM 744 O O . ARG A 1 91 ? 17.274 1.814 1.601 1.00 85.56 91 ARG A O 1
ATOM 751 N N . LEU A 1 92 ? 15.057 1.417 1.476 1.00 85.75 92 LEU A N 1
ATOM 752 C CA . LEU A 1 92 ? 14.649 2.794 1.210 1.00 85.75 92 LEU A CA 1
ATOM 753 C C . LEU A 1 92 ? 15.012 3.711 2.386 1.00 85.75 92 LEU A C 1
ATOM 755 O O . LEU A 1 92 ? 15.552 4.793 2.160 1.00 85.75 92 LEU A O 1
ATOM 759 N N . LEU A 1 93 ? 14.817 3.233 3.619 1.00 87.75 93 LEU A N 1
ATOM 760 C CA . LEU A 1 93 ? 15.116 3.945 4.868 1.00 87.75 93 LEU A CA 1
ATOM 761 C C . LEU A 1 93 ? 16.615 4.020 5.213 1.00 87.75 93 LEU A C 1
ATOM 763 O O . LEU A 1 93 ? 16.990 4.625 6.214 1.00 87.75 93 LEU A O 1
ATOM 767 N N . GLY A 1 94 ? 17.494 3.429 4.398 1.00 80.88 94 GLY A N 1
ATOM 768 C CA . GLY A 1 94 ? 18.939 3.442 4.655 1.00 80.88 94 GLY A CA 1
ATOM 769 C C . GLY A 1 94 ? 19.412 2.362 5.627 1.00 80.88 94 GLY A C 1
ATOM 770 O O . GLY A 1 94 ? 20.547 2.426 6.096 1.00 80.88 94 GLY A O 1
ATOM 771 N N . GLY A 1 95 ? 18.578 1.355 5.902 1.00 75.62 95 GLY A N 1
ATOM 772 C CA . GLY A 1 95 ? 19.002 0.158 6.613 1.00 75.62 95 GLY A CA 1
ATOM 773 C C . GLY A 1 95 ? 20.151 -0.533 5.878 1.00 75.62 95 GLY A C 1
ATOM 774 O O . GLY A 1 95 ? 20.141 -0.669 4.649 1.00 75.62 95 GLY A O 1
ATOM 775 N N . LYS A 1 96 ? 21.169 -0.942 6.637 1.00 62.88 96 LYS A N 1
ATOM 776 C CA . LYS A 1 96 ? 22.284 -1.733 6.117 1.00 62.88 96 LYS A CA 1
ATOM 777 C C . LYS A 1 96 ? 21.800 -3.169 5.942 1.00 62.88 96 LYS A C 1
ATOM 779 O O . LYS A 1 96 ? 21.294 -3.756 6.891 1.00 62.88 96 LYS A O 1
ATOM 784 N N . PHE A 1 97 ? 21.979 -3.724 4.751 1.00 57.22 97 PHE A N 1
ATOM 785 C CA . PHE A 1 97 ? 21.927 -5.169 4.558 1.00 57.22 97 PHE A CA 1
ATOM 786 C C . PHE A 1 97 ? 23.349 -5.702 4.630 1.00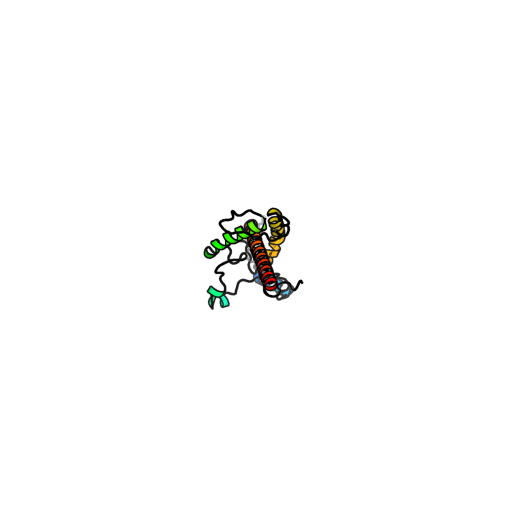 57.22 97 PHE A C 1
ATOM 788 O O . PHE A 1 97 ? 24.261 -5.087 4.066 1.00 57.22 97 PHE A O 1
ATOM 795 N N . GLU A 1 98 ? 23.537 -6.825 5.318 1.00 49.38 98 GLU A N 1
ATOM 796 C CA . GLU A 1 98 ? 24.768 -7.594 5.189 1.00 49.38 98 GLU A CA 1
ATOM 797 C C . GLU A 1 98 ? 24.915 -7.961 3.712 1.00 49.38 98 GLU A C 1
ATOM 799 O O . GLU A 1 98 ? 24.029 -8.561 3.100 1.00 49.38 98 GLU A O 1
ATOM 804 N N . LYS A 1 99 ? 25.987 -7.467 3.090 1.00 49.16 99 LYS A N 1
ATOM 805 C CA . LYS A 1 99 ? 26.293 -7.767 1.696 1.00 49.16 99 LYS A CA 1
ATOM 806 C C . LYS A 1 99 ? 26.772 -9.214 1.632 1.00 49.16 99 LYS A C 1
ATOM 808 O O . LYS A 1 99 ? 27.972 -9.458 1.704 1.00 49.16 99 LYS A O 1
ATOM 813 N N . GLU A 1 100 ? 25.865 -10.167 1.475 1.00 43.03 100 GLU A N 1
ATOM 814 C CA . GLU A 1 100 ? 26.258 -11.501 1.029 1.00 43.03 100 GLU A CA 1
ATOM 815 C C . GLU A 1 100 ? 26.550 -11.451 -0.475 1.00 43.03 100 GLU A C 1
ATOM 817 O O . GLU A 1 100 ? 25.653 -11.479 -1.311 1.00 43.03 100 GLU A O 1
ATOM 822 N N . GLY A 1 101 ? 27.839 -11.308 -0.797 1.00 44.91 101 GLY A N 1
ATOM 823 C CA . GLY A 1 101 ? 28.410 -11.663 -2.097 1.00 44.91 101 GLY A CA 1
ATOM 824 C C . GLY A 1 101 ? 28.024 -10.768 -3.277 1.00 44.91 101 GLY A C 1
ATOM 825 O O . GLY A 1 101 ? 27.160 -11.111 -4.076 1.00 44.91 101 GLY A O 1
ATOM 826 N N . GLY A 1 102 ? 28.744 -9.660 -3.472 1.00 38.47 102 GLY A N 1
ATOM 827 C CA . GLY A 1 102 ? 28.665 -8.914 -4.729 1.00 38.47 102 GLY A CA 1
ATOM 828 C C . GLY A 1 102 ? 29.487 -7.634 -4.732 1.00 38.47 102 GLY A C 1
ATOM 829 O O . GLY A 1 102 ? 29.167 -6.681 -4.025 1.00 38.47 102 GLY A O 1
ATOM 830 N N . SER A 1 103 ? 30.551 -7.641 -5.530 1.00 40.94 103 SER A N 1
ATOM 831 C CA . SER A 1 103 ? 31.461 -6.536 -5.834 1.00 40.94 103 SER A CA 1
ATOM 832 C C . SER A 1 103 ? 30.745 -5.245 -6.242 1.00 40.94 103 SER A C 1
ATOM 834 O O . SER A 1 103 ? 29.646 -5.266 -6.792 1.00 40.94 103 SER A O 1
ATOM 836 N N . GLY A 1 104 ? 31.402 -4.122 -5.950 1.00 45.81 104 GLY A N 1
ATOM 837 C CA . GLY A 1 104 ? 30.857 -2.776 -6.043 1.00 45.81 104 GLY A CA 1
ATOM 838 C C . GLY A 1 104 ? 30.419 -2.330 -7.431 1.00 45.81 104 GLY A C 1
ATOM 839 O O . GLY A 1 104 ? 30.849 -2.853 -8.452 1.00 45.81 104 GLY A O 1
ATOM 840 N N . LEU A 1 105 ? 29.606 -1.281 -7.419 1.00 39.94 105 LEU A N 1
ATOM 841 C CA . LEU A 1 105 ? 29.857 -0.127 -8.262 1.00 39.94 105 LEU A CA 1
ATOM 842 C C . LEU A 1 105 ? 29.665 1.102 -7.385 1.00 39.94 105 LEU A C 1
ATOM 844 O O . LEU A 1 105 ? 28.579 1.378 -6.868 1.00 39.94 105 LEU A O 1
ATOM 848 N N . ASP A 1 106 ? 30.776 1.790 -7.202 1.00 46.66 106 ASP A N 1
ATOM 849 C CA . ASP A 1 106 ? 30.937 3.046 -6.499 1.00 46.66 106 ASP A CA 1
ATOM 850 C C . ASP A 1 106 ? 30.321 4.117 -7.406 1.00 46.66 106 ASP A C 1
ATOM 852 O O . ASP A 1 106 ? 30.989 4.790 -8.181 1.00 46.66 106 ASP A O 1
ATOM 856 N N . GLY A 1 107 ? 28.992 4.167 -7.424 1.00 41.84 107 GLY A N 1
ATOM 857 C CA . GLY A 1 107 ? 28.217 5.064 -8.268 1.00 41.84 107 GLY A CA 1
ATOM 858 C C . GLY A 1 107 ? 27.367 5.950 -7.385 1.00 41.84 107 GLY A C 1
ATOM 859 O O . GLY A 1 107 ? 26.295 5.519 -6.967 1.00 41.84 107 GLY A O 1
ATOM 860 N N . GLU A 1 108 ? 27.905 7.133 -7.081 1.00 43.91 108 GLU A N 1
ATOM 861 C CA . GLU A 1 108 ? 27.237 8.317 -6.531 1.00 43.91 108 GLU A CA 1
ATOM 862 C C . GLU A 1 108 ? 25.891 8.002 -5.850 1.00 43.91 108 GLU A C 1
ATOM 864 O O . GLU A 1 108 ? 24.816 8.024 -6.463 1.00 43.91 108 GLU A O 1
ATOM 869 N N . GLU A 1 109 ? 25.938 7.650 -4.559 1.00 55.84 109 GLU A N 1
ATOM 870 C CA . GLU A 1 109 ? 24.716 7.614 -3.766 1.00 55.84 109 GLU A CA 1
ATOM 871 C C . GLU A 1 109 ? 24.162 9.038 -3.735 1.00 55.84 109 GLU A C 1
ATOM 873 O O . GLU A 1 109 ? 24.625 9.869 -2.956 1.00 55.84 109 GLU A O 1
ATOM 878 N N . LEU A 1 110 ? 23.174 9.326 -4.597 1.00 50.00 110 LEU A N 1
ATOM 879 C CA . LEU A 1 110 ? 22.323 10.506 -4.461 1.00 50.00 110 LEU A CA 1
ATOM 880 C C . LEU A 1 110 ? 22.022 10.672 -2.970 1.00 50.00 110 LEU A C 1
ATOM 882 O O . LEU A 1 110 ? 21.575 9.685 -2.367 1.00 50.00 110 LEU A O 1
ATOM 886 N N . PRO A 1 111 ? 22.285 11.851 -2.375 1.00 47.88 111 PRO A N 1
ATOM 887 C CA . PRO A 1 111 ? 22.171 12.039 -0.942 1.00 47.88 111 PRO A CA 1
ATOM 888 C C . PRO A 1 111 ? 20.782 11.583 -0.526 1.00 47.88 111 PRO A C 1
ATOM 890 O O . PRO A 1 111 ? 19.769 12.186 -0.894 1.00 47.88 111 PRO A O 1
ATOM 893 N N . ARG A 1 112 ? 20.725 10.450 0.182 1.00 59.28 112 ARG A N 1
ATOM 894 C CA . ARG A 1 112 ? 19.463 9.945 0.698 1.00 59.28 112 ARG A CA 1
ATOM 895 C C . ARG A 1 112 ? 19.043 10.974 1.724 1.00 59.28 112 ARG A C 1
ATOM 897 O O . ARG A 1 112 ? 19.611 11.031 2.810 1.00 59.28 112 ARG A O 1
ATOM 904 N N . LYS A 1 113 ? 18.063 11.814 1.389 1.00 59.59 113 LYS A N 1
ATOM 905 C CA . LYS A 1 113 ? 17.321 12.507 2.433 1.00 59.59 113 LYS A CA 1
ATOM 906 C C . LYS A 1 113 ? 16.736 11.390 3.285 1.00 59.59 113 LYS A C 1
ATOM 908 O O . LYS A 1 113 ? 15.896 10.640 2.794 1.00 59.59 113 LYS A O 1
ATOM 913 N N . THR A 1 114 ? 17.267 11.215 4.491 1.00 67.62 114 THR A N 1
ATOM 914 C CA . THR A 1 114 ? 16.854 10.140 5.388 1.00 67.62 114 THR A CA 1
ATOM 915 C C . THR A 1 114 ? 15.387 10.352 5.717 1.00 67.62 114 THR A C 1
ATOM 917 O O . THR A 1 114 ? 15.037 11.213 6.522 1.00 67.62 114 THR A O 1
ATOM 920 N N . VAL A 1 115 ? 14.520 9.619 5.025 1.00 80.25 115 VAL A N 1
ATOM 921 C CA . VAL A 1 115 ? 13.101 9.559 5.348 1.00 80.25 115 VAL A CA 1
ATOM 922 C C . VAL A 1 115 ? 12.990 8.700 6.596 1.00 80.25 115 VAL A C 1
ATOM 924 O O . VAL A 1 115 ? 13.524 7.593 6.630 1.00 80.25 115 VAL A O 1
ATOM 927 N N . LYS A 1 116 ? 12.344 9.224 7.634 1.00 90.06 116 LYS A N 1
ATOM 928 C CA . LYS A 1 116 ? 12.090 8.476 8.862 1.00 90.06 116 LYS A CA 1
ATOM 929 C C . LYS A 1 116 ? 10.825 7.641 8.702 1.00 90.06 116 LYS A C 1
ATOM 931 O O . LYS A 1 116 ? 9.862 8.087 8.075 1.00 90.06 116 LYS A O 1
ATOM 936 N N . LEU A 1 117 ? 10.809 6.443 9.284 1.00 93.44 117 LEU A N 1
ATOM 937 C CA . LEU A 1 117 ? 9.633 5.571 9.242 1.00 93.44 117 LEU A CA 1
ATOM 938 C C . LEU A 1 117 ? 8.428 6.248 9.907 1.00 93.44 117 LEU A C 1
ATOM 940 O O . LEU A 1 117 ? 7.309 6.157 9.411 1.00 93.44 117 LEU A O 1
ATOM 944 N N . GLU A 1 118 ? 8.668 6.983 10.989 1.00 94.88 118 GLU A N 1
ATOM 945 C CA . GLU A 1 118 ? 7.640 7.694 11.744 1.00 94.88 118 GLU A CA 1
ATOM 946 C C . GLU A 1 118 ? 6.931 8.746 10.883 1.00 94.88 118 GLU A C 1
ATOM 948 O O . GLU A 1 118 ? 5.714 8.903 10.979 1.00 94.88 118 GLU A O 1
ATOM 953 N N . ASP A 1 119 ? 7.668 9.422 9.996 1.00 94.19 119 ASP A N 1
ATOM 954 C CA . ASP A 1 119 ? 7.107 10.420 9.085 1.00 94.19 119 ASP A CA 1
ATOM 955 C C . ASP A 1 119 ? 6.203 9.763 8.032 1.00 94.19 119 ASP A C 1
ATOM 957 O O . ASP A 1 119 ? 5.132 10.292 7.718 1.00 94.19 119 ASP A O 1
ATOM 961 N N . LEU A 1 120 ? 6.590 8.586 7.523 1.00 95.56 120 LEU A N 1
ATOM 962 C CA . LEU A 1 120 ? 5.775 7.801 6.588 1.00 95.56 120 LEU A CA 1
ATOM 963 C C . LEU A 1 120 ? 4.492 7.306 7.251 1.00 95.56 120 LEU A C 1
ATOM 965 O O . LEU A 1 120 ? 3.404 7.509 6.714 1.00 95.56 120 LEU A O 1
ATOM 969 N N . VAL A 1 121 ? 4.608 6.712 8.441 1.00 97.81 121 VAL A N 1
ATOM 970 C CA . VAL A 1 121 ? 3.462 6.217 9.215 1.00 97.81 121 VAL A CA 1
ATOM 971 C C . VAL A 1 121 ? 2.510 7.362 9.549 1.00 97.81 121 VAL A C 1
ATOM 973 O O . VAL A 1 121 ? 1.304 7.236 9.342 1.00 97.81 121 VAL A O 1
ATOM 976 N N . LYS A 1 122 ? 3.029 8.506 10.011 1.00 97.94 122 LYS A N 1
ATOM 977 C CA . LYS A 1 122 ? 2.215 9.690 10.315 1.00 97.94 122 LYS A CA 1
ATOM 978 C C . LYS A 1 122 ? 1.497 10.215 9.073 1.00 97.94 122 LYS A C 1
ATOM 980 O O . LYS A 1 122 ? 0.303 10.496 9.138 1.00 97.94 122 LYS A O 1
ATOM 985 N N . SER A 1 123 ? 2.203 10.321 7.949 1.00 97.06 123 SER A N 1
ATOM 986 C CA . SER A 1 123 ? 1.619 10.779 6.683 1.00 97.06 123 SER A CA 1
ATOM 987 C C . SER A 1 123 ? 0.521 9.831 6.205 1.00 97.06 123 SER A C 1
ATOM 989 O O . SER A 1 123 ? -0.558 10.275 5.823 1.00 97.06 123 SER A O 1
ATOM 991 N N . MET A 1 124 ? 0.757 8.521 6.291 1.00 98.06 124 MET A N 1
ATOM 992 C CA . MET A 1 124 ? -0.222 7.521 5.881 1.00 98.06 124 MET A CA 1
ATOM 993 C C . MET A 1 124 ? -1.440 7.486 6.813 1.00 98.06 124 MET A C 1
ATOM 995 O O . MET A 1 124 ? -2.558 7.371 6.326 1.00 98.06 124 MET A O 1
ATOM 999 N N . LYS A 1 125 ? -1.273 7.681 8.128 1.00 98.25 125 LYS A N 1
ATOM 1000 C CA . LYS A 1 125 ? -2.408 7.831 9.061 1.00 98.25 125 LYS A CA 1
ATOM 1001 C C . LYS A 1 125 ? -3.322 8.995 8.681 1.00 98.25 125 LYS A C 1
ATOM 1003 O O . LYS A 1 125 ? -4.538 8.844 8.700 1.00 98.25 125 LYS A O 1
ATOM 1008 N N . LEU A 1 126 ? -2.752 10.136 8.284 1.00 97.94 126 LEU A N 1
ATOM 1009 C CA . LEU A 1 126 ? -3.534 11.291 7.822 1.00 97.94 126 LEU A CA 1
ATOM 1010 C C . LEU A 1 126 ? -4.294 11.007 6.517 1.00 97.94 126 LEU A C 1
ATOM 1012 O O . LEU A 1 126 ? -5.354 11.581 6.284 1.00 97.94 126 LEU A O 1
ATOM 1016 N N . LEU A 1 127 ? -3.756 10.131 5.667 1.00 97.00 127 LEU A N 1
ATOM 1017 C CA . LEU A 1 127 ? -4.346 9.778 4.376 1.00 97.00 127 LEU A CA 1
ATOM 1018 C C . LEU A 1 127 ? -5.269 8.557 4.433 1.00 97.00 127 LEU A C 1
ATOM 1020 O O . LEU A 1 127 ? -5.978 8.308 3.463 1.00 97.00 127 LEU A O 1
ATOM 1024 N N . GLU A 1 128 ? -5.290 7.809 5.537 1.00 97.00 128 GLU A N 1
ATOM 1025 C CA . GLU A 1 128 ? -5.931 6.495 5.621 1.00 97.00 128 GLU A CA 1
ATOM 1026 C C . GLU A 1 128 ? -7.379 6.506 5.125 1.00 97.00 128 GLU A C 1
ATOM 1028 O O . GLU A 1 128 ? -7.726 5.727 4.238 1.00 97.00 128 GLU A O 1
ATOM 1033 N N . GLN A 1 129 ? -8.220 7.390 5.671 1.00 95.00 129 GLN A N 1
ATOM 1034 C CA . GLN A 1 129 ? -9.642 7.439 5.319 1.00 95.00 129 GLN A CA 1
ATOM 1035 C C . GLN A 1 129 ? -9.846 7.742 3.833 1.00 95.00 129 GLN A C 1
ATOM 1037 O O . GLN A 1 129 ? -10.642 7.079 3.172 1.00 95.00 129 GLN A O 1
ATOM 1042 N N . LYS A 1 130 ? -9.076 8.694 3.292 1.00 94.06 130 LYS A N 1
ATOM 1043 C CA . LYS A 1 130 ? -9.122 9.045 1.870 1.00 94.06 130 LYS A CA 1
ATOM 1044 C C . LYS A 1 130 ? -8.685 7.869 1.000 1.00 94.06 130 LYS A C 1
ATOM 1046 O O . LYS A 1 130 ? -9.327 7.587 -0.002 1.00 94.06 130 LYS A O 1
ATOM 1051 N N . THR A 1 131 ? -7.630 7.164 1.397 1.00 94.56 131 THR A N 1
ATOM 1052 C CA . THR A 1 131 ? -7.132 5.995 0.668 1.00 94.56 131 THR A CA 1
ATOM 1053 C C . THR A 1 131 ? -8.124 4.839 0.708 1.00 94.56 131 THR A C 1
ATOM 1055 O O . THR A 1 131 ? -8.343 4.206 -0.317 1.00 94.56 131 THR A O 1
ATOM 1058 N N . ARG A 1 132 ? -8.769 4.575 1.850 1.00 95.00 132 ARG A N 1
ATOM 1059 C CA . ARG A 1 132 ? -9.839 3.569 1.948 1.00 95.00 132 ARG A CA 1
ATOM 1060 C C . ARG A 1 132 ? -11.011 3.913 1.030 1.00 95.00 132 ARG A C 1
ATOM 1062 O O . ARG A 1 132 ? -11.486 3.033 0.328 1.00 95.00 132 ARG A O 1
ATOM 1069 N N . ALA A 1 133 ? -11.394 5.188 0.961 1.00 92.50 133 ALA A N 1
ATOM 1070 C CA . ALA A 1 133 ? -12.452 5.670 0.074 1.00 92.50 133 ALA A CA 1
ATOM 1071 C C . ALA A 1 133 ? -12.114 5.567 -1.428 1.00 92.50 133 ALA A C 1
ATOM 1073 O O . ALA A 1 133 ? -13.000 5.752 -2.261 1.00 92.50 133 ALA A O 1
ATOM 1074 N N . CYS A 1 134 ? -10.860 5.271 -1.793 1.00 93.12 134 CYS A N 1
ATOM 1075 C CA . CYS A 1 134 ? -10.488 4.968 -3.174 1.00 93.12 134 CYS A CA 1
ATOM 1076 C C . CYS A 1 134 ? -10.840 3.532 -3.588 1.00 93.12 134 CYS A C 1
ATOM 1078 O O . CYS A 1 134 ? -10.856 3.261 -4.781 1.00 93.12 134 CYS A O 1
ATOM 1080 N N . TYR A 1 135 ? -11.094 2.601 -2.669 1.00 94.00 135 TYR A N 1
ATOM 1081 C CA . TYR A 1 135 ? -11.345 1.196 -3.006 1.00 94.00 135 TYR A CA 1
ATOM 1082 C C . TYR A 1 135 ? -12.815 0.851 -2.937 1.00 94.00 135 TYR A C 1
ATOM 1084 O O . TYR A 1 135 ? -13.370 1.091 -1.875 1.00 94.00 135 TYR A O 1
ATOM 1092 N N . SER A 1 136 ? -13.373 0.186 -3.968 1.00 91.69 136 SER A N 1
ATOM 1093 C CA . SER A 1 136 ? -14.779 -0.265 -4.152 1.00 91.69 136 SER A CA 1
ATOM 1094 C C . SER A 1 136 ? -15.403 -1.025 -2.971 1.00 91.69 136 SER A C 1
ATOM 1096 O O . SER A 1 136 ? -16.610 -1.247 -2.958 1.00 91.69 136 SER A O 1
ATOM 1098 N N . GLU A 1 137 ? -14.596 -1.456 -2.002 1.00 90.25 137 GLU A N 1
ATOM 1099 C CA . GLU A 1 137 ? -14.989 -2.270 -0.856 1.00 90.25 137 GLU A CA 1
ATOM 1100 C C . GLU A 1 137 ? -14.608 -1.599 0.467 1.00 90.25 137 GLU A C 1
ATOM 1102 O O . GLU A 1 137 ? -13.552 -0.982 0.607 1.00 90.25 137 GLU A O 1
ATOM 1107 N N . ASN A 1 138 ? -15.452 -1.795 1.480 1.00 88.88 138 ASN A N 1
ATOM 1108 C CA . ASN A 1 138 ? -15.167 -1.348 2.837 1.00 88.88 138 ASN A CA 1
ATOM 1109 C C . ASN A 1 138 ? -14.343 -2.403 3.588 1.00 88.88 138 ASN A C 1
ATOM 1111 O O . ASN A 1 138 ? -14.833 -3.486 3.903 1.00 88.88 138 ASN A O 1
ATOM 1115 N N . PHE A 1 139 ? -13.115 -2.058 3.968 1.00 90.12 139 PHE A N 1
ATOM 1116 C CA . PHE A 1 139 ? -12.219 -2.936 4.734 1.00 90.12 139 PHE A CA 1
ATOM 1117 C C . PHE A 1 139 ? -12.334 -2.728 6.248 1.00 90.12 139 PHE A C 1
ATOM 1119 O O . PHE A 1 139 ? -11.332 -2.525 6.940 1.00 90.12 139 PHE A O 1
ATOM 1126 N N . ASN A 1 140 ? -13.560 -2.758 6.778 1.00 88.19 140 ASN A N 1
ATOM 1127 C CA . ASN A 1 140 ? -13.830 -2.566 8.213 1.00 88.19 140 ASN A CA 1
ATOM 1128 C C . ASN A 1 140 ? -13.220 -3.678 9.085 1.00 88.19 140 ASN A C 1
ATOM 1130 O O . ASN A 1 140 ? -13.004 -3.499 10.280 1.00 88.19 140 ASN A O 1
ATOM 1134 N N . ASN A 1 141 ? -12.918 -4.826 8.478 1.00 91.06 141 ASN A N 1
ATOM 1135 C CA . ASN A 1 141 ? -12.233 -5.955 9.098 1.00 91.06 141 ASN A CA 1
ATOM 1136 C C . ASN A 1 141 ? -10.703 -5.783 9.189 1.00 91.06 141 ASN A C 1
ATOM 1138 O O . ASN A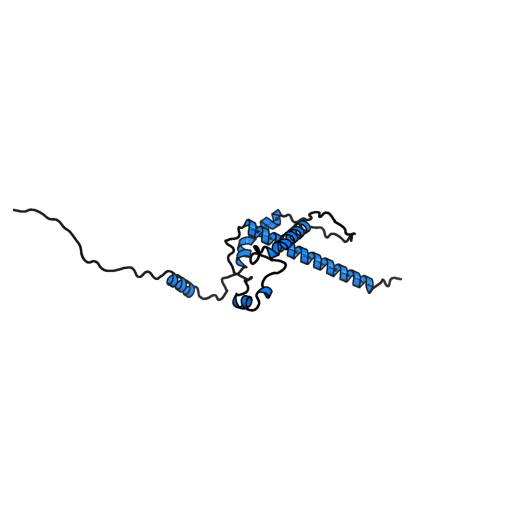 1 141 ? -10.045 -6.663 9.743 1.00 91.06 141 ASN A O 1
ATOM 1142 N N . ILE A 1 142 ? -10.134 -4.710 8.627 1.00 94.81 142 ILE A N 1
ATOM 1143 C CA . ILE A 1 142 ? -8.704 -4.385 8.701 1.00 94.81 142 ILE A CA 1
ATOM 1144 C C . ILE A 1 142 ? -8.535 -3.191 9.635 1.00 94.81 142 ILE A C 1
ATOM 1146 O O . ILE A 1 142 ? -9.034 -2.093 9.358 1.00 94.81 142 ILE A O 1
ATOM 1150 N N . LYS A 1 143 ? -7.802 -3.391 10.735 1.00 96.69 143 LYS A N 1
ATOM 1151 C CA . LYS A 1 143 ? -7.545 -2.332 11.721 1.00 96.69 143 LYS A CA 1
ATOM 1152 C C . LYS A 1 143 ? -6.733 -1.195 11.097 1.00 96.69 143 LYS A C 1
ATOM 1154 O O . LYS A 1 143 ? -5.989 -1.407 10.146 1.00 96.69 143 LYS A O 1
ATOM 1159 N N . SER A 1 144 ? -6.847 0.008 11.659 1.00 96.81 144 SER A N 1
ATOM 1160 C CA . SER A 1 144 ? -6.147 1.195 11.143 1.00 96.81 144 SER A CA 1
ATOM 1161 C C . SER A 1 144 ? -4.633 0.994 11.045 1.00 96.81 144 SER A C 1
ATOM 1163 O O . SER A 1 144 ? -4.065 1.151 9.968 1.00 96.81 144 SER A O 1
ATOM 1165 N N . ASP A 1 145 ? -3.989 0.528 12.118 1.00 97.06 145 ASP A N 1
ATOM 1166 C CA . ASP A 1 145 ? -2.540 0.300 12.102 1.00 97.06 145 ASP A CA 1
ATOM 1167 C C . ASP A 1 145 ? -2.117 -0.793 11.104 1.00 97.06 145 ASP A C 1
ATOM 1169 O O . ASP A 1 145 ? -1.078 -0.664 10.462 1.00 97.06 145 ASP A O 1
ATOM 1173 N N . GLU A 1 146 ? -2.934 -1.835 10.920 1.00 96.44 146 GLU A N 1
ATOM 1174 C CA . GLU A 1 146 ? -2.685 -2.897 9.934 1.00 96.44 146 GLU A CA 1
ATOM 1175 C C . GLU A 1 146 ? -2.768 -2.348 8.504 1.00 96.44 146 GLU A C 1
ATOM 1177 O O . GLU A 1 146 ? -1.883 -2.591 7.684 1.00 96.44 146 GLU A O 1
ATOM 1182 N N . PHE A 1 147 ? -3.786 -1.534 8.221 1.00 97.12 147 PHE A N 1
ATOM 1183 C CA . PHE A 1 147 ? -3.950 -0.889 6.923 1.00 97.12 147 PHE A CA 1
ATOM 1184 C C . PHE A 1 147 ? -2.824 0.104 6.628 1.00 97.12 147 PHE A C 1
ATOM 1186 O O . PHE A 1 147 ? -2.274 0.117 5.530 1.00 97.12 147 PHE A O 1
ATOM 1193 N N . VAL A 1 148 ? -2.452 0.926 7.609 1.00 98.06 148 VAL A N 1
ATOM 1194 C CA . VAL A 1 148 ? -1.353 1.888 7.484 1.00 98.06 148 VAL A CA 1
ATOM 1195 C C . VAL A 1 148 ? -0.034 1.172 7.231 1.00 98.06 148 VAL A C 1
ATOM 1197 O O . VAL A 1 148 ? 0.705 1.576 6.335 1.00 98.06 148 VAL A O 1
ATOM 1200 N N . HIS A 1 149 ? 0.251 0.105 7.980 1.00 97.00 149 HIS A N 1
ATOM 1201 C CA . HIS A 1 149 ? 1.451 -0.699 7.775 1.00 97.00 149 HIS A CA 1
ATOM 1202 C C . HIS A 1 149 ? 1.503 -1.253 6.347 1.00 97.00 149 HIS A C 1
ATOM 1204 O O . HIS A 1 149 ? 2.496 -1.041 5.654 1.00 97.00 149 HIS A O 1
ATOM 1210 N N . MET A 1 150 ? 0.413 -1.862 5.878 1.00 97.00 150 MET A N 1
ATOM 1211 C CA . MET A 1 150 ? 0.299 -2.381 4.515 1.00 97.00 150 MET A CA 1
ATOM 1212 C C . MET A 1 150 ? 0.553 -1.294 3.462 1.00 97.00 150 MET A C 1
ATOM 1214 O O . MET A 1 150 ? 1.412 -1.462 2.601 1.00 97.00 150 MET A O 1
ATOM 1218 N N . MET A 1 151 ? -0.116 -0.141 3.560 1.00 97.50 151 MET A N 1
ATOM 1219 C CA . MET A 1 151 ? 0.041 0.931 2.570 1.00 97.50 151 MET A CA 1
ATOM 1220 C C . MET A 1 151 ? 1.448 1.546 2.566 1.00 97.50 151 MET A C 1
ATOM 1222 O O . MET A 1 151 ? 1.960 1.885 1.497 1.00 97.50 151 MET A O 1
ATOM 1226 N N . VAL A 1 152 ? 2.091 1.688 3.732 1.00 97.19 152 VAL A N 1
ATOM 1227 C CA . VAL A 1 152 ? 3.481 2.171 3.821 1.00 97.19 152 VAL A CA 1
ATOM 1228 C C . VAL A 1 152 ? 4.431 1.175 3.164 1.00 97.19 152 VAL A C 1
ATOM 1230 O O . VAL A 1 152 ? 5.259 1.576 2.344 1.00 97.19 152 VAL A O 1
ATOM 1233 N N . THR A 1 153 ? 4.306 -0.108 3.497 1.00 96.25 153 THR A N 1
ATOM 1234 C CA . THR A 1 153 ? 5.161 -1.171 2.962 1.00 96.25 153 THR A CA 1
ATOM 1235 C C . THR A 1 153 ? 5.008 -1.297 1.446 1.00 96.25 153 THR A C 1
ATOM 1237 O O . THR A 1 153 ? 6.008 -1.271 0.724 1.00 96.25 153 THR A O 1
ATOM 1240 N N . ASP A 1 154 ? 3.774 -1.318 0.947 1.00 96.38 154 ASP A N 1
ATOM 1241 C CA . ASP A 1 154 ? 3.472 -1.419 -0.481 1.00 96.38 154 ASP A CA 1
ATOM 1242 C C . ASP A 1 154 ? 3.937 -0.188 -1.262 1.00 96.38 154 ASP A C 1
ATOM 1244 O O . ASP A 1 154 ? 4.590 -0.309 -2.301 1.00 96.38 154 ASP A O 1
ATOM 1248 N N . GLY A 1 155 ? 3.659 1.012 -0.745 1.00 95.69 155 GLY A N 1
ATOM 1249 C CA . GLY A 1 155 ? 4.088 2.259 -1.373 1.00 95.69 155 GLY A CA 1
ATOM 1250 C C . GLY A 1 155 ? 5.610 2.366 -1.458 1.00 95.69 155 GLY A C 1
ATOM 1251 O O . GLY A 1 155 ? 6.155 2.722 -2.505 1.00 95.69 155 GLY A O 1
ATOM 1252 N N . CYS A 1 156 ? 6.317 1.999 -0.385 1.00 94.19 156 CYS A N 1
ATOM 1253 C CA . CYS A 1 156 ? 7.779 2.009 -0.368 1.00 94.19 156 CYS A CA 1
ATOM 1254 C C . CYS A 1 156 ? 8.373 0.975 -1.320 1.00 94.19 156 CYS A C 1
ATOM 1256 O O . CYS A 1 156 ? 9.363 1.267 -1.992 1.00 94.19 156 CYS A O 1
ATOM 1258 N N . PHE A 1 157 ? 7.760 -0.204 -1.420 1.00 94.50 157 PHE A N 1
ATOM 1259 C CA . PHE A 1 157 ? 8.163 -1.215 -2.385 1.00 94.50 157 PHE A CA 1
ATOM 1260 C C . PHE A 1 157 ? 8.053 -0.708 -3.829 1.00 94.50 157 PHE A C 1
ATOM 1262 O O . PHE A 1 157 ? 9.031 -0.794 -4.575 1.00 94.50 157 PHE A O 1
ATOM 1269 N N . VAL A 1 158 ? 6.915 -0.114 -4.207 1.00 95.38 158 VAL A N 1
ATOM 1270 C CA . VAL A 1 158 ? 6.712 0.447 -5.554 1.00 95.38 158 VAL A CA 1
ATOM 1271 C C . VAL A 1 158 ? 7.739 1.544 -5.850 1.00 95.38 158 VAL A C 1
ATOM 1273 O O . VAL A 1 158 ? 8.401 1.506 -6.887 1.00 95.38 158 VAL A O 1
ATOM 1276 N N . VAL A 1 159 ? 7.930 2.492 -4.927 1.00 92.94 159 VAL A N 1
ATOM 1277 C CA . VAL A 1 159 ? 8.908 3.583 -5.086 1.00 92.94 159 VAL A CA 1
ATOM 1278 C C . VAL A 1 159 ? 10.331 3.043 -5.247 1.00 92.94 159 VAL A C 1
ATOM 1280 O O . VAL A 1 159 ? 11.073 3.500 -6.119 1.00 92.94 159 VAL A O 1
ATOM 1283 N N . GLU A 1 160 ? 10.726 2.063 -4.436 1.00 90.44 160 GLU A N 1
ATOM 1284 C CA . GLU A 1 160 ? 12.072 1.494 -4.485 1.00 90.44 160 GLU A CA 1
ATOM 1285 C C . GLU A 1 160 ? 12.310 0.679 -5.765 1.00 90.44 160 GLU A C 1
ATOM 1287 O O . GLU A 1 160 ? 13.396 0.783 -6.342 1.00 90.44 160 GLU A O 1
ATOM 1292 N N . ILE A 1 161 ? 11.314 -0.067 -6.262 1.00 91.25 161 ILE A N 1
ATOM 1293 C CA . ILE A 1 161 ? 11.398 -0.732 -7.573 1.00 91.25 161 ILE A CA 1
ATOM 1294 C C . ILE A 1 161 ? 11.588 0.292 -8.687 1.00 91.25 161 ILE A C 1
ATOM 1296 O O . ILE A 1 161 ? 12.511 0.150 -9.490 1.00 91.25 161 ILE A O 1
ATOM 1300 N N . LEU A 1 162 ? 10.763 1.342 -8.727 1.00 91.94 162 LEU A N 1
ATOM 1301 C CA . LEU A 1 162 ? 10.862 2.378 -9.758 1.00 91.94 162 LEU A CA 1
ATOM 1302 C C . LEU A 1 162 ? 12.230 3.068 -9.724 1.00 91.94 162 LEU A C 1
ATOM 1304 O O . LEU A 1 162 ? 12.838 3.316 -10.767 1.00 91.94 162 LEU A O 1
ATOM 1308 N N . ARG A 1 163 ? 12.767 3.314 -8.525 1.00 87.31 163 ARG A N 1
ATOM 1309 C CA . ARG A 1 163 ? 14.109 3.872 -8.343 1.00 87.31 163 ARG A CA 1
ATOM 1310 C C . ARG A 1 163 ? 15.197 2.941 -8.877 1.00 87.31 163 ARG A C 1
ATOM 1312 O O . ARG A 1 163 ? 16.139 3.414 -9.513 1.00 87.31 163 ARG A O 1
ATOM 1319 N N . GLN A 1 164 ? 15.102 1.639 -8.611 1.00 86.38 164 GLN A N 1
ATOM 1320 C CA . GLN A 1 164 ? 16.056 0.651 -9.123 1.00 86.38 164 GLN A CA 1
ATOM 1321 C C . GLN A 1 164 ? 15.978 0.528 -10.645 1.00 86.38 164 GLN A C 1
ATOM 1323 O O . GLN A 1 164 ? 17.018 0.545 -11.301 1.00 86.38 164 GLN A O 1
ATOM 1328 N N . TYR A 1 165 ? 14.766 0.495 -11.200 1.00 89.31 165 TYR A N 1
ATOM 1329 C CA . TYR A 1 165 ? 14.544 0.491 -12.642 1.00 89.31 165 TYR A CA 1
ATOM 1330 C C . TYR A 1 165 ? 15.184 1.716 -13.306 1.00 89.31 165 TYR A C 1
ATOM 1332 O O . TYR A 1 165 ? 15.972 1.578 -14.238 1.00 89.31 165 TYR A O 1
ATOM 1340 N N . TYR A 1 166 ? 14.948 2.913 -12.764 1.00 87.19 166 TYR A N 1
ATOM 1341 C CA . TYR A 1 166 ? 15.549 4.146 -13.273 1.00 87.19 166 TYR A CA 1
ATOM 1342 C C . TYR A 1 166 ? 17.086 4.124 -13.247 1.00 87.19 166 TYR A C 1
ATOM 1344 O O . TYR A 1 166 ? 17.733 4.536 -14.211 1.00 87.19 166 TYR A O 1
ATOM 1352 N N . LYS A 1 167 ? 17.688 3.615 -12.162 1.00 83.31 167 LYS A N 1
ATOM 1353 C CA . LYS A 1 167 ? 19.149 3.449 -12.062 1.00 83.31 167 LYS A CA 1
ATOM 1354 C C . LYS A 1 167 ? 19.683 2.468 -13.102 1.00 83.31 167 LYS A C 1
ATOM 1356 O O . LYS A 1 167 ? 20.717 2.739 -13.705 1.00 83.31 167 LYS A O 1
ATOM 1361 N N . HIS A 1 168 ? 18.982 1.355 -13.311 1.00 82.50 168 HIS A N 1
ATOM 1362 C CA . HIS A 1 168 ? 19.356 0.357 -14.305 1.00 82.50 168 HIS A CA 1
ATOM 1363 C C . HIS A 1 168 ? 19.339 0.948 -15.719 1.00 82.50 168 HIS A C 1
ATOM 1365 O O . HIS A 1 168 ? 20.350 0.875 -16.411 1.00 82.50 168 HIS A O 1
ATOM 1371 N N . VAL A 1 169 ? 18.252 1.628 -16.103 1.0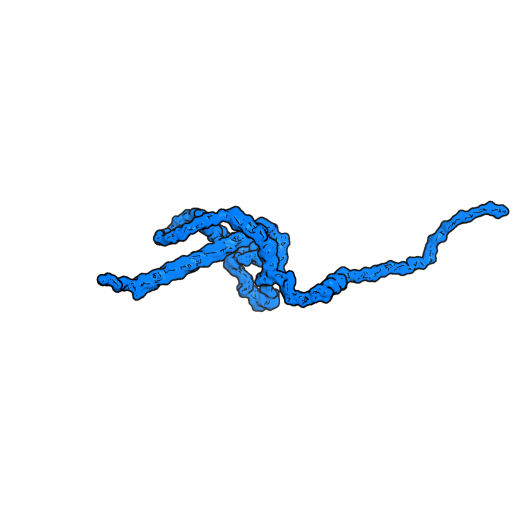0 85.69 169 VAL A N 1
ATOM 1372 C CA . VAL A 1 169 ? 18.132 2.289 -17.415 1.00 85.69 169 VAL A CA 1
ATOM 1373 C C . VAL A 1 169 ? 19.250 3.311 -17.630 1.00 85.69 169 VAL A C 1
ATOM 1375 O O . VAL A 1 169 ? 19.930 3.265 -18.650 1.00 85.69 169 VAL A O 1
ATOM 1378 N N . LYS A 1 170 ? 19.521 4.183 -16.648 1.00 81.12 170 LYS A N 1
ATOM 1379 C CA . LYS A 1 170 ? 20.624 5.156 -16.738 1.00 81.12 170 LYS A CA 1
ATOM 1380 C C . LYS A 1 170 ? 21.991 4.505 -16.924 1.00 81.12 170 LYS A C 1
ATOM 1382 O O . LYS A 1 170 ? 22.826 5.023 -17.662 1.00 81.12 170 LYS A O 1
ATOM 1387 N N . HIS A 1 171 ? 22.238 3.404 -16.222 1.00 79.38 171 HIS A N 1
ATOM 1388 C CA . HIS A 1 171 ? 23.501 2.685 -16.319 1.00 79.38 171 HIS A CA 1
ATOM 1389 C C . HIS A 1 171 ? 23.669 2.029 -17.697 1.00 79.38 171 HIS A C 1
ATOM 1391 O O . HIS A 1 171 ? 24.747 2.108 -18.280 1.00 79.38 171 HIS A O 1
ATOM 1397 N N . GLU A 1 172 ? 22.604 1.448 -18.254 1.00 79.00 172 GLU A N 1
ATOM 1398 C CA . GLU A 1 172 ? 22.609 0.904 -19.617 1.00 79.00 172 GLU A CA 1
ATOM 1399 C C . GLU A 1 172 ? 22.807 2.003 -20.677 1.00 79.00 172 GLU A C 1
ATOM 1401 O O . GLU A 1 172 ? 23.638 1.852 -21.572 1.00 79.00 172 GLU A O 1
ATOM 1406 N N . GLU A 1 173 ? 22.153 3.162 -20.543 1.00 76.31 173 GLU A N 1
ATOM 1407 C CA . GLU A 1 173 ? 22.389 4.313 -21.428 1.00 76.31 173 GLU A CA 1
ATOM 1408 C C . GLU A 1 173 ? 23.837 4.820 -21.362 1.00 76.31 173 GLU A C 1
ATOM 1410 O O . GLU A 1 173 ? 24.432 5.155 -22.390 1.00 76.31 173 GLU A O 1
ATOM 1415 N N . ALA A 1 174 ? 24.423 4.876 -20.162 1.00 76.62 174 ALA A N 1
ATOM 1416 C CA . ALA A 1 174 ? 25.815 5.270 -19.977 1.00 76.62 174 ALA A CA 1
ATOM 1417 C C . ALA A 1 174 ? 26.776 4.275 -20.649 1.00 76.62 174 ALA A C 1
ATOM 1419 O O . ALA A 1 174 ? 27.698 4.701 -21.344 1.00 76.62 174 ALA A O 1
ATOM 1420 N N . LYS A 1 175 ? 26.526 2.963 -20.522 1.00 74.50 175 LYS A N 1
ATOM 1421 C CA . LYS A 1 175 ? 27.301 1.926 -21.224 1.00 74.50 175 LYS A CA 1
ATOM 1422 C C . LYS A 1 175 ? 27.221 2.073 -22.739 1.00 74.50 175 LYS A C 1
ATOM 1424 O O . LYS A 1 175 ? 28.249 1.974 -23.401 1.00 74.50 175 LYS A O 1
ATOM 1429 N N . LEU A 1 176 ? 26.033 2.330 -23.289 1.00 73.19 176 LEU A N 1
ATOM 1430 C CA . LEU A 1 176 ? 25.853 2.515 -24.732 1.00 73.19 176 LEU A CA 1
ATOM 1431 C C . LEU A 1 176 ? 26.598 3.762 -25.229 1.00 73.19 176 LEU A C 1
ATOM 1433 O O . LEU A 1 176 ? 27.277 3.701 -26.248 1.00 73.19 176 LEU A O 1
ATOM 1437 N N . LYS A 1 177 ? 26.562 4.876 -24.490 1.00 70.75 177 LYS A N 1
ATOM 1438 C CA . LYS A 1 177 ? 27.333 6.080 -24.852 1.00 70.75 177 LYS A CA 1
ATOM 1439 C C . LYS A 1 177 ? 28.843 5.827 -24.854 1.00 70.75 177 LYS A C 1
ATOM 1441 O O . LYS A 1 177 ? 29.516 6.269 -25.778 1.00 70.75 177 LYS A O 1
ATOM 1446 N N . VAL A 1 178 ? 29.356 5.078 -23.877 1.00 71.62 178 VAL A N 1
ATOM 1447 C CA . VAL A 1 178 ? 30.775 4.679 -23.824 1.00 71.62 178 VAL A CA 1
ATOM 1448 C C . VAL A 1 178 ? 31.132 3.704 -24.955 1.00 71.62 178 VAL A C 1
ATOM 1450 O O . VAL A 1 178 ? 32.211 3.810 -25.529 1.00 71.62 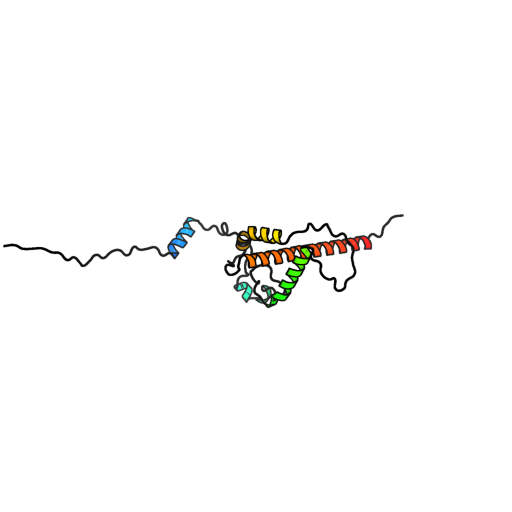178 VAL A O 1
ATOM 1453 N N . ALA A 1 179 ? 30.234 2.781 -25.306 1.00 68.75 179 ALA A N 1
ATOM 1454 C CA . ALA A 1 179 ? 30.471 1.779 -26.346 1.00 68.75 179 ALA A CA 1
ATOM 1455 C C . ALA A 1 179 ? 30.409 2.343 -27.779 1.00 68.75 179 ALA A C 1
ATOM 1457 O O . ALA A 1 179 ? 31.132 1.862 -28.647 1.00 68.75 179 ALA A O 1
ATOM 1458 N N . PHE A 1 180 ? 29.563 3.348 -28.036 1.00 67.12 180 PHE A N 1
ATOM 1459 C CA . PHE A 1 180 ? 29.343 3.903 -29.380 1.00 67.12 180 PHE A CA 1
ATOM 1460 C C . PHE A 1 180 ? 30.074 5.226 -29.653 1.00 67.12 180 PHE A C 1
ATOM 1462 O O . PHE A 1 180 ? 30.222 5.598 -30.815 1.00 67.12 180 PHE A O 1
ATOM 1469 N N . TYR A 1 181 ? 30.569 5.913 -28.621 1.00 59.47 181 TYR A N 1
ATOM 1470 C CA . TYR A 1 181 ? 31.372 7.132 -28.764 1.00 59.47 181 TYR A CA 1
ATOM 1471 C C . TYR A 1 181 ? 32.673 7.039 -27.952 1.00 59.47 181 TYR A C 1
ATOM 1473 O O . TYR A 1 181 ? 32.846 7.781 -26.981 1.00 59.47 181 TYR A O 1
ATOM 1481 N N . PRO A 1 182 ? 33.616 6.149 -28.317 1.00 54.03 182 PRO A N 1
ATOM 1482 C CA . PRO A 1 182 ? 34.957 6.214 -27.758 1.00 54.03 182 PRO A CA 1
ATOM 1483 C C . PRO A 1 182 ? 35.595 7.528 -28.230 1.00 54.03 182 PRO A C 1
ATOM 1485 O O . PRO A 1 182 ? 35.774 7.738 -29.426 1.00 54.03 182 PRO A O 1
ATOM 1488 N N . SER A 1 183 ? 35.84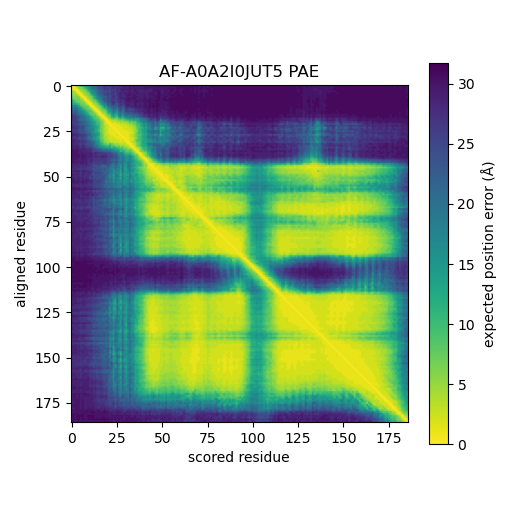8 8.432 -27.284 1.00 55.81 183 SER A N 1
ATOM 1489 C CA . SER A 1 183 ? 36.462 9.755 -27.441 1.00 55.81 183 SER A CA 1
ATOM 1490 C C . SER A 1 183 ? 37.260 9.968 -28.735 1.00 55.81 183 SER A C 1
ATOM 1492 O O . SER A 1 183 ? 38.395 9.511 -28.856 1.00 55.81 183 SER A O 1
ATOM 1494 N N . ILE A 1 184 ? 36.709 10.770 -29.653 1.00 53.56 184 ILE A N 1
ATOM 1495 C CA . ILE A 1 184 ? 37.518 11.573 -30.577 1.00 53.56 184 ILE A CA 1
ATOM 1496 C C . ILE A 1 184 ? 38.060 12.736 -29.742 1.00 53.56 184 ILE A C 1
ATOM 1498 O O . ILE A 1 184 ? 37.437 13.788 -29.647 1.00 53.56 184 ILE A O 1
ATOM 1502 N N . TYR A 1 185 ? 39.188 12.512 -29.081 1.00 50.78 185 TYR A N 1
ATOM 1503 C CA . TYR A 1 185 ? 40.029 13.577 -28.551 1.00 50.78 185 TYR A CA 1
ATOM 1504 C C . TYR A 1 185 ? 41.472 13.226 -28.925 1.00 50.78 185 TYR A C 1
ATOM 1506 O O . TYR A 1 185 ? 42.089 12.364 -28.300 1.00 50.78 185 TYR A O 1
ATOM 1514 N N . ILE A 1 186 ? 41.948 13.855 -30.003 1.00 47.34 186 ILE A N 1
ATOM 1515 C CA . ILE A 1 186 ? 43.367 14.149 -30.245 1.00 47.34 186 ILE A CA 1
ATOM 1516 C C . ILE A 1 186 ? 43.560 15.604 -29.828 1.00 47.34 186 ILE A C 1
ATOM 1518 O O . ILE A 1 186 ? 42.676 16.414 -30.195 1.00 47.34 186 ILE A O 1
#

Mean predicted aligned error: 15.15 Å

Sequence (186 aa):
MNPRNLRTVNSDMKLQDEDKTPDWAIDINCHLEEGHTFDAGKSWTIYRVPNNFHQVRESAFDPKIISVGPFHCKESSLQAMEEHKMRYLVRLLGGKFEKEGGSGLDGEELPRKTVKLEDLVKSMKLLEQKTRACYSENFNNIKSDEFVHMMVTDGCFVVEILRQYYKHVKHEEAKLKVAFYPSIYI

pLDDT: mean 76.17, std 19.75, range [31.17, 98.25]

Organism: Punica granatum (NCBI:txid22663)

Radius of gyration: 32.06 Å; Cα contacts (8 Å, |Δi|>4): 86; chains: 1; bounding box: 127×32×79 Å